Protein AF-A0A2W6A5W6-F1 (afdb_monomer)

Foldseek 3Di:
DPPPPPPVVVLQAQEEEEEAAQDPLCLLVLVLQVVQVVDPSHHYAYEHAQDDHDPNNVVCVVSNVPGPYHHDHDVRVLVVLLDHYAAYEYELVCLVVPVVVSVVSCQQYKYKHARPNDPAWQAEEEEAQAQVQLVQQVVVCVPPVRCPNHQYEYEHEAAADDPVVVVVCVVVVHDDDQDPGDDHDPPRHHYHYHHHDSLVRVQVCCVVRVGQEYEYEDENPPDPDPDPPPDPPLSVCCNPRNHMYMYHYPDD

Mean predicted aligned error: 8.14 Å

pLDDT: mean 83.15, std 14.89, range [32.34, 96.56]

Structure (mmCIF, N/CA/C/O backbone):
data_AF-A0A2W6A5W6-F1
#
_entry.id   AF-A0A2W6A5W6-F1
#
loop_
_atom_site.group_PDB
_atom_site.id
_atom_site.type_symbol
_atom_site.label_atom_id
_atom_site.label_alt_id
_atom_site.label_comp_id
_atom_site.label_asym_id
_atom_site.label_entity_id
_atom_site.label_seq_id
_atom_site.pdbx_PDB_ins_code
_atom_site.Cartn_x
_atom_site.Cartn_y
_atom_site.Cartn_z
_atom_site.occupancy
_atom_site.B_iso_or_equiv
_atom_site.auth_seq_id
_atom_site.auth_comp_id
_atom_site.auth_asym_id
_atom_site.auth_atom_id
_atom_site.pdbx_PDB_model_num
ATOM 1 N N . MET A 1 1 ? 28.664 -15.826 25.114 1.00 35.03 1 MET A N 1
ATOM 2 C CA . MET A 1 1 ? 27.222 -15.746 25.435 1.00 35.03 1 MET A CA 1
ATOM 3 C C . MET A 1 1 ? 26.683 -14.401 24.959 1.00 35.03 1 MET A C 1
ATOM 5 O O . MET A 1 1 ? 26.791 -13.437 25.695 1.00 35.03 1 MET A O 1
ATOM 9 N N . LEU A 1 2 ? 26.170 -14.310 23.728 1.00 36.84 2 LEU A N 1
ATOM 10 C CA . LEU A 1 2 ? 25.467 -13.125 23.200 1.00 36.84 2 LEU A CA 1
ATOM 11 C C . LEU A 1 2 ? 24.435 -13.593 22.153 1.00 36.84 2 LEU A C 1
ATOM 13 O O . LEU A 1 2 ? 24.570 -13.337 20.965 1.00 36.84 2 LEU A O 1
ATOM 17 N N . THR A 1 3 ? 23.430 -14.356 22.585 1.00 41.94 3 THR A N 1
ATOM 18 C CA . THR A 1 3 ? 22.342 -14.881 21.728 1.00 41.94 3 THR A CA 1
ATOM 19 C C . THR A 1 3 ? 20.955 -14.525 22.277 1.00 41.94 3 THR A C 1
ATOM 21 O O . THR A 1 3 ? 19.998 -15.262 22.077 1.00 41.94 3 THR A O 1
ATOM 24 N N . GLY A 1 4 ? 20.837 -13.397 22.991 1.00 34.22 4 GLY A N 1
ATOM 25 C CA . GLY A 1 4 ? 19.589 -12.995 23.660 1.00 34.22 4 GLY A CA 1
ATOM 26 C C . GLY A 1 4 ? 18.862 -11.779 23.075 1.00 34.22 4 GLY A C 1
ATOM 27 O O . GLY A 1 4 ? 17.674 -11.626 23.316 1.00 34.22 4 GLY A O 1
ATOM 28 N N . GLN A 1 5 ? 19.523 -10.912 22.298 1.00 32.34 5 GLN A N 1
ATOM 29 C CA . GLN A 1 5 ? 18.956 -9.597 21.941 1.00 32.34 5 GLN A CA 1
ATOM 30 C C . GLN A 1 5 ? 18.267 -9.513 20.567 1.00 32.34 5 GLN A C 1
ATOM 32 O O . GLN A 1 5 ? 17.705 -8.477 20.240 1.00 32.34 5 GLN A O 1
ATOM 37 N N . THR A 1 6 ? 18.245 -10.567 19.749 1.00 44.34 6 THR A N 1
ATOM 38 C CA . THR A 1 6 ? 17.648 -10.495 18.397 1.00 44.34 6 THR A CA 1
ATOM 39 C C . THR A 1 6 ? 16.169 -10.890 18.333 1.00 44.34 6 THR A C 1
ATOM 41 O O . THR A 1 6 ? 15.490 -10.516 17.377 1.00 44.34 6 THR A O 1
ATOM 44 N N . ALA A 1 7 ? 15.638 -11.594 19.339 1.00 38.12 7 ALA A N 1
ATOM 45 C CA . ALA A 1 7 ? 14.243 -12.048 19.352 1.00 38.12 7 ALA A CA 1
ATOM 46 C C . ALA A 1 7 ? 13.285 -11.045 20.029 1.00 38.12 7 ALA A C 1
ATOM 48 O O . ALA A 1 7 ? 12.233 -10.733 19.471 1.00 38.12 7 ALA A O 1
ATOM 49 N N . GLU A 1 8 ? 13.665 -10.464 21.174 1.00 33.91 8 GLU A N 1
ATOM 50 C CA . GLU A 1 8 ? 12.824 -9.500 21.911 1.00 33.91 8 GLU A CA 1
ATOM 51 C C . GLU A 1 8 ? 12.672 -8.152 21.194 1.00 33.91 8 GLU A C 1
ATOM 53 O O . GLU A 1 8 ? 11.616 -7.522 21.249 1.00 33.91 8 GLU A O 1
ATOM 58 N N . THR A 1 9 ? 13.687 -7.704 20.449 1.00 41.91 9 THR A N 1
ATOM 59 C CA . THR A 1 9 ? 13.578 -6.472 19.648 1.00 41.91 9 THR A CA 1
ATOM 60 C C . THR A 1 9 ? 12.738 -6.677 18.380 1.00 41.91 9 THR A C 1
ATOM 62 O O . THR A 1 9 ? 12.204 -5.711 17.834 1.00 41.91 9 THR A O 1
ATOM 65 N N . ARG A 1 10 ? 12.569 -7.930 17.925 1.00 42.56 10 ARG A N 1
ATOM 66 C C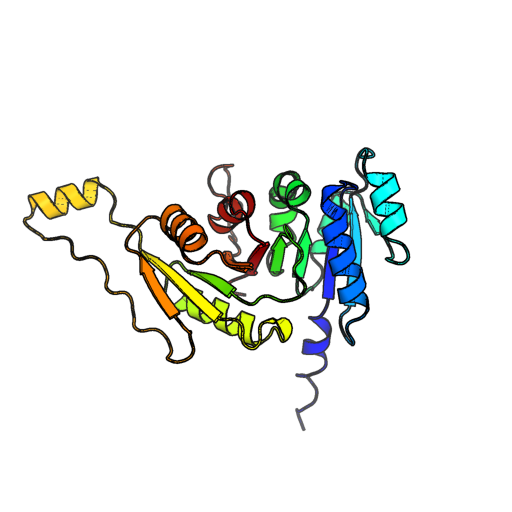A . ARG A 1 10 ? 11.730 -8.291 16.769 1.00 42.56 10 ARG A CA 1
ATOM 67 C C . ARG A 1 10 ? 10.259 -8.508 17.135 1.00 42.56 10 ARG A C 1
ATOM 69 O O . ARG A 1 10 ? 9.410 -8.206 16.299 1.00 42.56 10 ARG A O 1
ATOM 76 N N . SER A 1 11 ? 9.932 -8.945 18.357 1.00 44.19 11 SER A N 1
ATOM 77 C CA . SER A 1 11 ? 8.525 -9.100 18.774 1.00 44.19 11 SER A CA 1
ATOM 78 C C . SER A 1 11 ? 7.793 -7.756 18.898 1.00 44.19 11 SER A C 1
ATOM 80 O O . SER A 1 11 ? 6.614 -7.669 18.569 1.00 44.19 11 SER A O 1
ATOM 82 N N . ARG A 1 12 ? 8.513 -6.670 19.221 1.00 49.41 12 ARG A N 1
ATOM 83 C CA . ARG A 1 12 ? 7.972 -5.297 19.316 1.00 49.41 12 ARG A CA 1
ATOM 84 C C . ARG A 1 12 ? 7.502 -4.671 17.995 1.00 49.41 12 ARG A C 1
ATOM 86 O O . ARG A 1 12 ? 6.953 -3.573 18.014 1.00 49.41 12 ARG A O 1
ATOM 93 N N . ARG A 1 13 ? 7.735 -5.306 16.839 1.00 60.53 13 ARG A N 1
ATOM 94 C CA . ARG A 1 13 ? 7.397 -4.739 15.518 1.00 60.53 13 ARG A CA 1
ATOM 95 C C . ARG A 1 13 ? 6.128 -5.307 14.892 1.00 60.53 13 ARG A C 1
ATOM 97 O O . ARG A 1 13 ? 5.850 -4.956 13.758 1.00 60.53 13 ARG A O 1
ATOM 104 N N . ARG A 1 14 ? 5.344 -6.126 15.596 1.00 80.12 14 ARG A N 1
ATOM 105 C CA . ARG A 1 14 ? 4.093 -6.714 15.077 1.00 80.12 14 ARG A CA 1
ATOM 106 C C . ARG A 1 14 ? 2.846 -5.940 15.500 1.00 80.12 14 ARG A C 1
ATOM 108 O O . ARG A 1 14 ? 1.801 -6.528 15.746 1.00 80.12 14 ARG A O 1
ATOM 115 N N . ARG A 1 15 ? 2.961 -4.618 15.619 1.00 88.56 15 ARG A N 1
ATOM 116 C CA . ARG A 1 15 ? 1.824 -3.755 15.944 1.00 88.56 15 ARG A CA 1
ATOM 117 C C . ARG A 1 15 ? 1.170 -3.227 14.678 1.00 88.56 15 ARG A C 1
ATOM 119 O O . ARG A 1 15 ? 1.856 -2.703 13.801 1.00 88.56 15 ARG A O 1
ATOM 126 N N . VAL A 1 16 ? -0.147 -3.332 14.596 1.00 90.94 16 VAL A N 1
ATOM 127 C CA . VAL A 1 16 ? -0.968 -2.839 13.492 1.00 90.94 16 VAL A CA 1
ATOM 128 C C . VAL A 1 16 ? -2.038 -1.908 14.042 1.00 90.94 16 VAL A C 1
ATOM 130 O O . VAL A 1 16 ? -2.655 -2.191 15.066 1.00 90.94 16 VAL A O 1
ATOM 133 N N . THR A 1 17 ? -2.261 -0.783 13.365 1.00 93.88 17 THR A N 1
ATOM 134 C CA . THR A 1 17 ? -3.284 0.188 13.770 1.00 93.88 17 THR A CA 1
ATOM 135 C C . THR A 1 17 ? -4.322 0.381 12.673 1.00 93.88 17 THR A C 1
ATOM 137 O O . THR A 1 17 ? -3.975 0.694 11.537 1.00 93.88 17 THR A O 1
ATOM 140 N N . LEU A 1 18 ? -5.597 0.255 13.023 1.00 95.31 18 LEU A N 1
ATOM 141 C CA . LEU A 1 18 ? -6.725 0.661 12.193 1.00 95.31 18 LEU A CA 1
ATOM 142 C C . LEU A 1 18 ? -7.032 2.138 12.422 1.00 95.31 18 LEU A C 1
ATOM 144 O O . LEU A 1 18 ? -7.179 2.541 13.575 1.00 95.31 18 LEU A O 1
ATOM 148 N N . LEU A 1 19 ? -7.165 2.932 11.361 1.00 95.38 19 LEU A N 1
ATOM 149 C CA . LEU A 1 19 ? -7.668 4.302 11.472 1.00 95.38 19 LEU A CA 1
ATOM 150 C C . LEU A 1 19 ? -9.048 4.411 10.843 1.00 95.38 19 LEU A C 1
ATOM 152 O O . LEU A 1 19 ? -9.251 3.994 9.701 1.00 95.38 19 LEU A O 1
ATOM 156 N N . LEU A 1 20 ? -9.964 4.988 11.611 1.00 94.31 20 LEU A N 1
ATOM 157 C CA . LEU A 1 20 ? -11.371 5.141 11.277 1.00 94.31 20 LEU A CA 1
ATOM 158 C C . LEU A 1 20 ? -11.799 6.597 11.476 1.00 94.31 20 LEU A C 1
ATOM 160 O O . LEU A 1 20 ? -11.280 7.282 12.356 1.00 94.31 20 LEU A O 1
ATOM 164 N N . GLU A 1 21 ? -12.783 7.055 10.713 1.00 92.94 21 GLU A N 1
ATOM 165 C CA . GLU A 1 21 ? -13.508 8.318 10.926 1.00 92.94 21 GLU A CA 1
ATOM 166 C C . GLU A 1 21 ? -15.027 8.121 11.086 1.00 92.94 21 GLU A C 1
ATOM 168 O O . GLU A 1 21 ? -15.758 9.096 11.256 1.00 92.94 21 GLU A O 1
ATOM 173 N N . GLY A 1 22 ? -15.525 6.881 11.040 1.00 90.38 22 GLY A N 1
ATOM 174 C CA . GLY A 1 22 ? -16.954 6.576 11.131 1.00 90.38 22 GLY A CA 1
ATOM 175 C C . GLY A 1 22 ? -17.670 6.636 9.779 1.00 90.38 22 GLY A C 1
ATOM 176 O O . GLY A 1 22 ? -18.831 7.036 9.705 1.00 90.38 22 GLY A O 1
ATOM 177 N N . ASP A 1 23 ? -16.988 6.281 8.691 1.00 90.81 23 ASP A N 1
ATOM 178 C CA . ASP A 1 23 ? -17.559 6.231 7.339 1.00 90.81 23 ASP A CA 1
ATOM 179 C C . ASP A 1 23 ? -17.984 4.791 6.987 1.00 90.81 23 ASP A C 1
ATOM 181 O O . ASP A 1 23 ? -17.300 3.827 7.316 1.00 90.81 23 ASP A O 1
ATOM 185 N N . VAL A 1 24 ? -19.111 4.610 6.287 1.00 89.38 24 VAL A N 1
ATOM 186 C CA . VAL A 1 24 ? -19.633 3.271 5.921 1.00 89.38 24 VAL A CA 1
ATOM 187 C C . VAL A 1 24 ? -18.640 2.483 5.054 1.00 89.38 24 VAL A C 1
ATOM 189 O O . VAL A 1 24 ? -18.611 1.252 5.095 1.00 89.38 24 VAL A O 1
ATOM 192 N N . SER A 1 25 ? -17.778 3.169 4.299 1.00 88.12 25 SER A N 1
ATOM 193 C CA . SER A 1 25 ? -16.701 2.521 3.538 1.00 88.12 25 SER A CA 1
ATOM 194 C C . SER A 1 25 ? -15.679 1.777 4.414 1.00 88.12 25 SER A C 1
ATOM 196 O O . SER A 1 25 ? -14.942 0.930 3.908 1.00 88.12 25 SER A O 1
ATOM 198 N N . GLU A 1 26 ? -15.655 2.036 5.722 1.00 92.19 26 GLU A N 1
ATOM 199 C CA . GLU A 1 26 ? -14.733 1.430 6.686 1.00 92.19 26 GLU A CA 1
ATOM 200 C C . GLU A 1 26 ? -15.206 0.068 7.205 1.00 92.19 26 GLU A C 1
ATOM 202 O O . GLU A 1 26 ? -14.448 -0.639 7.864 1.00 92.19 26 GLU A O 1
ATOM 207 N N . LEU A 1 27 ? -16.419 -0.375 6.870 1.00 89.94 27 LEU A N 1
ATOM 208 C CA . LEU A 1 27 ? -16.907 -1.701 7.272 1.00 89.94 27 LEU A CA 1
ATOM 209 C C . LEU A 1 27 ? -16.006 -2.841 6.789 1.00 89.94 27 LEU A C 1
ATOM 211 O O . LEU A 1 27 ? -15.754 -3.803 7.513 1.00 89.94 27 LEU A O 1
ATOM 215 N N . MET A 1 28 ? -15.476 -2.723 5.571 1.00 87.12 28 MET A N 1
ATOM 216 C CA . MET A 1 28 ? -14.514 -3.694 5.047 1.00 87.12 28 MET A CA 1
ATOM 217 C C . MET A 1 28 ? -13.204 -3.678 5.831 1.00 87.12 28 MET A C 1
ATOM 219 O O . MET A 1 28 ? -12.582 -4.719 6.028 1.00 87.12 28 MET A O 1
ATOM 223 N N . LEU A 1 29 ? -12.811 -2.505 6.316 1.00 90.38 29 LEU A N 1
ATOM 224 C CA . LEU A 1 29 ? -11.622 -2.314 7.124 1.00 90.38 29 LEU A CA 1
ATOM 225 C C . LEU A 1 29 ? -11.778 -2.946 8.520 1.00 90.38 29 LEU A C 1
ATOM 227 O O . LEU A 1 29 ? -10.849 -3.598 8.994 1.00 90.38 29 LEU A O 1
ATOM 231 N N . LEU A 1 30 ? -12.963 -2.845 9.132 1.00 90.25 30 LEU A N 1
ATOM 232 C CA . LEU A 1 30 ? -13.284 -3.520 10.396 1.00 90.25 30 LEU A CA 1
ATOM 233 C C . LEU A 1 30 ? -13.169 -5.044 10.282 1.00 90.25 30 LEU A C 1
ATOM 235 O O . LEU A 1 30 ? -12.538 -5.666 11.131 1.00 90.25 30 LEU A O 1
ATOM 239 N N . ARG A 1 31 ? -13.676 -5.642 9.192 1.00 87.38 31 ARG A N 1
ATOM 240 C CA . ARG A 1 31 ? -13.540 -7.091 8.933 1.00 87.38 31 ARG A CA 1
ATOM 241 C C . ARG A 1 31 ? -12.077 -7.536 8.858 1.00 87.38 31 ARG A C 1
ATOM 243 O O . ARG A 1 31 ? -11.730 -8.621 9.322 1.00 87.38 31 ARG A O 1
ATOM 250 N N . VAL A 1 32 ? -11.210 -6.711 8.266 1.00 83.62 32 VAL A N 1
ATOM 251 C CA . VAL A 1 32 ? -9.758 -6.957 8.252 1.00 83.62 32 VAL A CA 1
ATOM 252 C C . VAL A 1 32 ? -9.189 -6.859 9.671 1.00 83.62 32 VAL A C 1
ATOM 254 O O . VAL A 1 32 ? -8.395 -7.712 10.065 1.00 83.62 32 VAL A O 1
ATOM 257 N N . GLY A 1 33 ? -9.634 -5.874 10.453 1.00 84.12 33 GLY A N 1
ATOM 258 C CA . GLY A 1 33 ? -9.222 -5.675 11.841 1.00 84.12 33 GLY A CA 1
ATOM 259 C C . GLY A 1 33 ? -9.596 -6.821 12.785 1.00 84.12 33 GLY A C 1
ATOM 260 O O . GLY A 1 33 ? -8.747 -7.298 13.533 1.00 84.12 33 GLY A O 1
ATOM 261 N N . GLU A 1 34 ? -10.825 -7.333 12.714 1.00 85.69 34 GLU A N 1
ATOM 262 C CA . GLU A 1 34 ? -11.266 -8.484 13.520 1.00 85.69 34 GLU A CA 1
ATOM 263 C C . GLU A 1 34 ? -10.406 -9.731 13.272 1.00 85.69 34 GLU A C 1
ATOM 265 O O . GLU A 1 34 ? -10.022 -10.451 14.201 1.00 85.69 34 GLU A O 1
ATOM 270 N N . ARG A 1 35 ? -10.041 -9.964 12.008 1.00 81.94 35 ARG A N 1
ATOM 271 C CA . ARG A 1 35 ? -9.149 -11.064 11.627 1.00 81.94 35 ARG A CA 1
ATOM 272 C C . ARG A 1 35 ? -7.728 -10.838 12.114 1.00 81.94 35 ARG A C 1
ATOM 274 O O . ARG A 1 35 ? -7.110 -11.780 12.596 1.00 81.94 35 ARG A O 1
ATOM 281 N N . ALA A 1 36 ? -7.218 -9.614 11.992 1.00 80.50 36 ALA A N 1
ATOM 282 C CA . ALA A 1 36 ? -5.893 -9.249 12.480 1.00 80.50 36 ALA A CA 1
ATOM 283 C C . ALA A 1 36 ? -5.785 -9.459 13.998 1.00 80.50 36 ALA A C 1
ATOM 285 O O . ALA A 1 36 ? -4.812 -10.034 14.467 1.00 80.50 36 ALA A O 1
ATOM 286 N N . ARG A 1 37 ? -6.825 -9.104 14.762 1.00 82.62 37 ARG A N 1
ATOM 287 C CA . ARG A 1 37 ? -6.890 -9.346 16.213 1.00 82.62 37 ARG A CA 1
ATOM 288 C C . ARG A 1 37 ? -6.818 -10.829 16.591 1.00 82.62 37 ARG A C 1
ATOM 290 O O . ARG A 1 37 ? -6.377 -11.168 17.683 1.00 82.62 37 ARG A O 1
ATOM 297 N N . SER A 1 38 ? -7.285 -11.704 15.707 1.00 83.19 38 SER A N 1
ATOM 298 C CA . SER A 1 38 ? -7.277 -13.153 15.925 1.00 83.19 38 SER A CA 1
ATOM 299 C C . SER A 1 38 ? -5.931 -13.802 15.569 1.00 83.19 38 SER A C 1
ATOM 301 O O . SER A 1 38 ? -5.758 -14.996 15.800 1.00 83.19 38 SER A O 1
ATOM 303 N N . GLU A 1 39 ? -4.981 -13.042 15.010 1.00 83.69 39 GLU A N 1
ATOM 304 C CA . GLU A 1 39 ? -3.659 -13.530 14.612 1.00 83.69 39 GLU A CA 1
ATOM 305 C C . GLU A 1 39 ? -2.706 -13.600 15.825 1.00 83.69 39 GLU A C 1
ATOM 307 O O . GLU A 1 39 ? -2.416 -12.570 16.446 1.00 83.69 39 GLU A O 1
ATOM 312 N N . PRO A 1 40 ? -2.169 -14.784 16.177 1.00 82.31 40 PRO A N 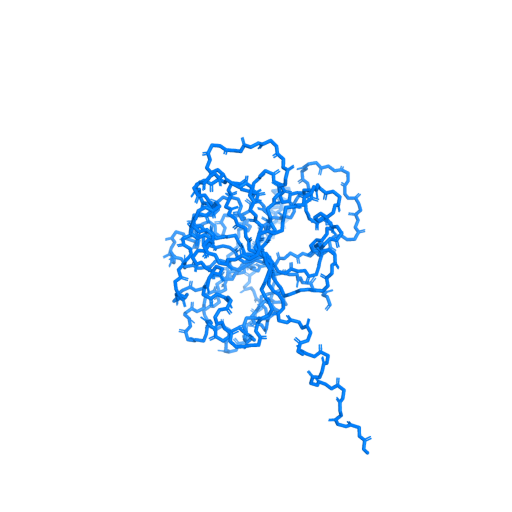1
ATOM 313 C CA . PRO A 1 40 ? -1.279 -14.924 17.325 1.00 82.31 40 PRO A CA 1
ATOM 314 C C . PRO A 1 40 ? -0.009 -14.067 17.213 1.00 82.31 40 PRO A C 1
ATOM 316 O O . PRO A 1 40 ? 0.750 -14.147 16.246 1.00 82.31 40 PRO A O 1
ATOM 319 N N . GLY A 1 41 ? 0.264 -13.276 18.254 1.00 82.00 41 GLY A N 1
ATOM 320 C CA . GLY A 1 41 ? 1.465 -12.440 18.336 1.00 82.00 41 GLY A CA 1
ATOM 321 C C . GLY A 1 41 ? 1.419 -11.161 17.492 1.00 82.00 41 GLY A C 1
ATOM 322 O O . GLY A 1 41 ? 2.469 -10.542 17.304 1.00 82.00 41 GLY A O 1
ATOM 323 N N . LEU A 1 42 ? 0.245 -10.776 16.980 1.00 85.38 42 LEU A N 1
ATOM 324 C CA . LEU A 1 42 ? -0.009 -9.454 16.413 1.00 85.38 42 LEU A CA 1
ATOM 325 C C . LEU A 1 42 ? -0.655 -8.556 17.477 1.00 85.38 42 LEU A C 1
ATOM 327 O O . LEU A 1 42 ? -1.704 -8.884 18.027 1.00 85.38 42 LEU A O 1
ATOM 331 N N . GLU A 1 43 ? -0.046 -7.406 17.754 1.00 88.62 43 GLU A N 1
ATOM 332 C CA . GLU A 1 43 ? -0.694 -6.353 18.536 1.00 88.62 43 GLU A CA 1
ATOM 333 C C . GLU A 1 43 ? -1.598 -5.547 17.603 1.00 88.62 43 GLU A C 1
ATOM 335 O O . GLU A 1 43 ? -1.151 -5.048 16.568 1.00 88.62 43 GLU A O 1
ATOM 340 N N . PHE A 1 44 ? -2.874 -5.416 17.951 1.00 88.81 44 PHE A N 1
ATOM 341 C CA . PHE A 1 44 ? -3.857 -4.740 17.115 1.00 88.81 44 PHE A CA 1
ATOM 342 C C . PHE A 1 44 ? -4.587 -3.661 17.907 1.00 88.81 44 PHE A C 1
ATOM 344 O O . PHE A 1 44 ? -5.176 -3.953 18.944 1.00 88.81 44 PHE A O 1
ATOM 351 N N . ASP A 1 45 ? -4.611 -2.443 17.367 1.00 91.38 45 ASP A N 1
ATOM 352 C CA . ASP A 1 45 ? -5.371 -1.324 17.924 1.00 91.38 45 ASP A CA 1
ATOM 353 C C . ASP A 1 45 ? -6.249 -0.671 16.861 1.00 91.38 45 ASP A C 1
ATOM 355 O O . ASP A 1 45 ? -5.876 -0.596 15.689 1.00 91.38 45 ASP A O 1
ATOM 359 N N . ALA A 1 46 ? -7.381 -0.108 17.279 1.00 93.38 46 ALA A N 1
ATOM 360 C CA . ALA A 1 46 ? -8.252 0.674 16.415 1.00 93.38 46 ALA A CA 1
ATOM 361 C C . ALA A 1 46 ? -8.437 2.086 16.980 1.00 93.38 46 ALA A C 1
ATOM 363 O O . ALA A 1 46 ? -8.838 2.274 18.127 1.00 93.38 46 ALA A O 1
ATOM 364 N N . CYS A 1 47 ? -8.127 3.091 16.165 1.00 94.06 47 CYS A N 1
ATOM 365 C CA . CYS A 1 47 ? -8.276 4.497 16.511 1.00 94.06 47 CYS A CA 1
ATOM 366 C C . CYS A 1 47 ? -9.396 5.107 15.675 1.00 94.06 47 CYS A C 1
ATOM 368 O O . CYS A 1 47 ? -9.339 5.104 14.444 1.00 94.06 47 CYS A O 1
ATOM 370 N N . LEU A 1 48 ? -10.390 5.664 16.356 1.00 93.50 48 LEU A N 1
ATOM 371 C CA . LEU A 1 48 ? -11.452 6.446 15.748 1.00 93.50 48 LEU A CA 1
ATOM 372 C C . LEU A 1 48 ? -11.110 7.927 15.910 1.00 93.50 48 LEU A C 1
ATOM 374 O O . LEU A 1 48 ? -10.984 8.422 17.033 1.00 93.50 48 LEU A O 1
ATOM 378 N N . LEU A 1 49 ? -10.956 8.629 14.793 1.00 92.31 49 LEU A N 1
ATOM 379 C CA . LEU A 1 49 ? -10.774 10.069 14.783 1.00 92.31 49 LEU A CA 1
ATOM 380 C C . LEU A 1 49 ? -12.032 10.740 15.340 1.00 92.31 49 LEU A C 1
ATOM 382 O O . LEU A 1 49 ? -13.112 10.633 14.763 1.00 92.31 49 LEU A O 1
ATOM 386 N N . ALA A 1 50 ? -11.884 11.408 16.481 1.00 79.25 50 ALA A N 1
ATOM 387 C CA . ALA A 1 50 ? -12.962 12.062 17.213 1.00 79.25 50 ALA A CA 1
ATOM 388 C C . ALA A 1 50 ? -13.265 13.468 16.660 1.00 79.25 50 ALA A C 1
ATOM 390 O O . ALA A 1 50 ? -13.255 14.442 17.411 1.00 79.25 50 ALA A O 1
ATOM 391 N N . ASP A 1 51 ? -13.501 13.556 15.352 1.00 76.25 51 ASP A N 1
ATOM 392 C CA . ASP A 1 51 ? -14.027 14.756 14.691 1.00 76.25 51 ASP A CA 1
ATOM 393 C C . ASP A 1 51 ? -15.570 14.736 14.692 1.00 76.25 51 ASP A C 1
ATOM 395 O O . ASP A 1 51 ? -16.195 13.848 15.284 1.00 76.25 51 ASP A O 1
ATOM 399 N N . ASP A 1 52 ? -16.193 15.720 14.032 1.00 71.75 52 ASP A N 1
ATOM 400 C CA . ASP A 1 52 ? -17.647 15.804 13.876 1.00 71.75 52 ASP A CA 1
ATOM 401 C C . ASP A 1 52 ? -18.264 14.453 13.456 1.00 71.75 52 ASP A C 1
ATOM 403 O O . ASP A 1 52 ? -17.765 13.800 12.527 1.00 71.75 52 ASP A O 1
ATOM 407 N N . PRO A 1 53 ? -19.365 14.026 14.104 1.00 69.88 53 PRO A N 1
ATOM 408 C CA . PRO A 1 53 ? -19.946 12.712 13.881 1.00 69.88 53 PRO A CA 1
ATOM 409 C C . PRO A 1 53 ? -20.369 12.530 12.421 1.00 69.88 53 PRO A C 1
ATOM 411 O O . PRO A 1 53 ? -21.149 13.301 11.859 1.00 69.88 53 PRO A O 1
ATOM 414 N N . ARG A 1 54 ? -19.846 11.470 11.798 1.00 81.94 54 ARG A N 1
ATOM 415 C CA . ARG A 1 54 ? -20.191 11.071 10.431 1.00 81.94 54 ARG A CA 1
ATOM 416 C C . ARG A 1 54 ? -21.475 10.234 10.420 1.00 81.94 54 ARG A C 1
ATOM 418 O O . ARG A 1 54 ? -21.698 9.469 11.356 1.00 81.94 54 ARG A O 1
ATOM 425 N N . PRO A 1 55 ? -22.279 10.276 9.339 1.00 81.69 55 PRO A N 1
ATOM 426 C CA . PRO A 1 55 ? -23.506 9.479 9.239 1.00 81.69 55 PRO A CA 1
ATOM 427 C C . PRO A 1 55 ? -23.304 7.966 9.425 1.00 81.69 55 PRO A C 1
ATOM 429 O O . PRO A 1 55 ? -24.219 7.272 9.848 1.00 81.69 55 PRO A O 1
ATOM 432 N N . GLY A 1 56 ? -22.114 7.442 9.111 1.00 86.81 56 GLY A N 1
ATOM 433 C CA . GLY A 1 56 ? -21.786 6.025 9.278 1.00 86.81 56 GLY A CA 1
ATOM 434 C C . GLY A 1 56 ? -21.312 5.639 10.681 1.00 86.81 56 GLY A C 1
ATOM 435 O O . GLY A 1 56 ? -21.078 4.458 10.919 1.00 86.81 56 GLY A O 1
ATOM 436 N N . LEU A 1 57 ? -21.157 6.592 11.607 1.00 88.94 57 LEU A N 1
ATOM 437 C CA . LEU A 1 57 ? -20.469 6.380 12.881 1.00 88.94 57 LEU A CA 1
ATOM 438 C C . LEU A 1 57 ? -21.160 5.338 13.763 1.00 88.94 57 LEU A C 1
ATOM 440 O O . LEU A 1 57 ? -20.486 4.478 14.332 1.00 88.94 57 LEU A O 1
ATOM 444 N N . GLU A 1 58 ? -22.486 5.401 13.881 1.00 88.38 58 GLU A N 1
ATOM 445 C CA . GLU A 1 58 ? -23.262 4.432 14.667 1.00 88.38 58 GLU A CA 1
ATOM 446 C C . GLU A 1 58 ? -23.071 3.018 14.125 1.00 88.38 58 GLU A C 1
ATOM 448 O O . GLU A 1 58 ? -22.819 2.080 14.877 1.00 88.38 58 GLU A O 1
ATOM 453 N N . LEU A 1 59 ? -23.103 2.890 12.800 1.00 90.19 59 LEU A N 1
ATOM 454 C CA . LEU A 1 59 ? -22.961 1.623 12.111 1.00 90.19 59 LEU A CA 1
ATOM 455 C C . LEU A 1 59 ? -21.530 1.073 12.251 1.00 90.19 59 LEU A C 1
ATOM 457 O O . LEU A 1 59 ? -21.358 -0.069 12.660 1.00 90.19 59 LEU A O 1
ATOM 461 N N . VAL A 1 60 ? -20.496 1.891 12.032 1.00 90.44 60 VAL A N 1
ATOM 462 C CA . VAL A 1 60 ? -19.087 1.518 12.275 1.00 90.44 60 VAL A CA 1
ATOM 463 C C . VAL A 1 60 ? -18.867 1.095 13.730 1.00 90.44 60 VAL A C 1
ATOM 465 O O . VAL A 1 60 ? -18.215 0.086 13.981 1.00 90.44 60 VAL A O 1
ATOM 468 N N . THR A 1 61 ? -19.441 1.818 14.693 1.00 89.12 61 THR A N 1
ATOM 469 C CA . THR A 1 61 ? -19.316 1.486 16.122 1.00 89.12 61 THR A CA 1
ATOM 470 C C . THR A 1 61 ? -20.014 0.163 16.450 1.00 89.12 61 THR A C 1
ATOM 472 O O . THR A 1 61 ? -19.452 -0.658 17.171 1.00 89.12 61 THR A O 1
ATOM 475 N N . ALA A 1 62 ? -21.203 -0.080 15.891 1.00 88.81 62 ALA A N 1
ATOM 476 C CA . ALA A 1 62 ? -21.939 -1.328 16.079 1.00 88.81 62 ALA A CA 1
ATOM 477 C C . ALA A 1 62 ? -21.188 -2.533 15.489 1.00 88.81 62 ALA A C 1
ATOM 479 O O . ALA A 1 62 ? -21.057 -3.560 16.151 1.00 88.81 62 ALA A O 1
ATOM 480 N N . PHE A 1 63 ? -20.644 -2.393 14.275 1.00 88.38 63 PHE A N 1
ATOM 481 C CA . PHE A 1 63 ? -19.868 -3.446 13.611 1.00 88.38 63 PHE A CA 1
ATOM 482 C C . PHE A 1 63 ? -18.459 -3.621 14.171 1.00 88.38 63 PHE A C 1
ATOM 484 O O . PHE A 1 63 ? -17.844 -4.651 13.926 1.00 88.38 63 PHE A O 1
ATOM 491 N N . ALA A 1 64 ? -17.935 -2.653 14.922 1.00 86.31 64 ALA A N 1
ATOM 492 C CA . ALA A 1 64 ? -16.661 -2.833 15.598 1.00 86.31 64 ALA A CA 1
ATOM 493 C C . ALA A 1 64 ? -16.751 -3.883 16.712 1.00 86.31 64 ALA A C 1
ATOM 495 O O . ALA A 1 64 ? -15.723 -4.484 17.004 1.00 86.31 64 ALA A O 1
ATOM 496 N N . GLY A 1 65 ? -17.944 -4.095 17.302 1.00 65.06 65 GLY A N 1
ATOM 497 C CA . GLY A 1 65 ? -18.444 -5.322 17.962 1.00 65.06 65 GLY A CA 1
ATOM 498 C C . GLY A 1 65 ? -17.617 -5.995 19.070 1.00 65.06 65 GLY A C 1
ATOM 499 O O . GLY A 1 65 ? -18.059 -6.973 19.668 1.00 65.06 65 GLY A O 1
ATOM 500 N N . GLY A 1 66 ? -16.423 -5.495 19.358 1.00 71.31 66 GLY A N 1
ATOM 501 C CA . GLY A 1 66 ? -15.408 -6.150 20.172 1.00 71.31 66 GLY A CA 1
ATOM 502 C C . GLY A 1 66 ? -14.019 -5.527 20.029 1.00 71.31 66 GLY A C 1
ATOM 503 O O . GLY A 1 66 ? -13.178 -5.755 20.894 1.00 71.31 66 GLY A O 1
ATOM 504 N N . LEU A 1 67 ? -13.747 -4.744 18.983 1.00 82.31 67 LEU A N 1
ATOM 505 C CA . LEU A 1 67 ? -12.551 -3.909 18.891 1.00 82.31 67 LEU A CA 1
ATOM 506 C C . LEU A 1 67 ? -12.608 -2.787 19.938 1.00 82.31 67 LEU A C 1
ATOM 508 O O . LEU A 1 67 ? -13.616 -2.090 20.049 1.00 82.31 67 LEU A O 1
ATOM 512 N N . ASP A 1 68 ? -11.513 -2.588 20.672 1.00 84.06 68 ASP A N 1
ATOM 513 C CA . ASP A 1 68 ? -11.355 -1.426 21.548 1.00 84.06 68 ASP A CA 1
ATOM 514 C C . ASP A 1 68 ? -11.106 -0.177 20.688 1.00 84.06 68 ASP A C 1
ATOM 516 O O . ASP A 1 68 ? -9.986 0.090 20.241 1.00 84.06 68 ASP A O 1
ATOM 520 N N . LEU A 1 69 ? -12.188 0.540 20.366 1.00 88.75 69 LEU A N 1
ATOM 521 C CA . LEU A 1 69 ? -12.142 1.756 19.559 1.00 88.75 69 LEU A CA 1
ATOM 522 C C . LEU A 1 69 ? -11.727 2.953 20.418 1.00 88.75 69 LEU A C 1
ATOM 524 O O . LEU A 1 69 ? -12.556 3.625 21.039 1.00 88.75 69 LEU A O 1
ATOM 528 N N . ARG A 1 70 ? -10.440 3.294 20.378 1.00 92.31 70 ARG A N 1
ATOM 529 C CA . ARG A 1 70 ? -9.925 4.489 21.050 1.00 92.31 70 ARG A CA 1
ATOM 530 C C . ARG A 1 70 ? -10.305 5.739 20.263 1.00 92.31 70 ARG A C 1
ATOM 532 O O . ARG A 1 70 ? -9.817 5.960 19.155 1.00 92.31 70 ARG A O 1
ATOM 539 N N . ARG A 1 71 ? -11.152 6.583 20.852 1.00 92.56 71 ARG A N 1
ATOM 540 C CA . ARG A 1 71 ? -11.499 7.899 20.298 1.00 92.56 71 ARG A CA 1
ATOM 541 C C . ARG A 1 71 ? -10.374 8.890 20.569 1.00 92.56 71 ARG A C 1
ATOM 543 O O . ARG A 1 71 ? -10.088 9.183 21.727 1.00 92.56 71 ARG A O 1
ATOM 550 N N . LEU A 1 72 ? -9.736 9.394 19.518 1.00 93.69 72 LEU A N 1
ATOM 551 C CA . LEU A 1 72 ? -8.596 10.305 19.620 1.00 93.69 72 LEU A CA 1
ATOM 552 C C . LEU A 1 72 ? -8.842 11.564 18.790 1.00 93.69 72 LEU A C 1
ATOM 554 O O . LEU A 1 72 ? -9.242 11.478 17.632 1.00 93.69 72 LEU A O 1
ATOM 558 N N . GLY A 1 73 ? -8.554 12.729 19.370 1.00 92.56 73 GLY A N 1
ATOM 559 C CA . GLY A 1 73 ? -8.417 13.968 18.604 1.00 92.56 73 GLY A CA 1
ATOM 560 C C . GLY A 1 73 ? -7.116 13.988 17.796 1.00 92.56 73 GLY A C 1
ATOM 561 O O . GLY A 1 73 ? -6.230 13.150 17.986 1.00 92.56 73 GLY A O 1
ATOM 562 N N . TRP A 1 74 ? -6.965 14.980 16.920 1.00 92.94 74 TRP A N 1
ATOM 563 C CA . TRP A 1 74 ? -5.855 15.026 15.962 1.00 92.94 74 TRP A CA 1
ATOM 564 C C . TRP A 1 74 ? -4.442 15.007 16.559 1.00 92.94 74 TRP A C 1
ATOM 566 O O . TRP A 1 74 ? -3.639 14.168 16.135 1.00 92.94 74 TRP A O 1
ATOM 576 N N . PRO A 1 75 ? -4.121 15.828 17.577 1.00 92.88 75 PRO A N 1
ATOM 577 C CA . PRO A 1 75 ? -2.799 15.794 18.202 1.00 92.88 75 PRO A CA 1
ATOM 578 C C . PRO A 1 75 ? -2.493 14.434 18.845 1.00 92.88 75 PRO A C 1
ATOM 580 O O . PRO A 1 75 ? -1.429 13.861 18.615 1.00 92.88 75 PRO A O 1
ATOM 583 N N . ALA A 1 76 ? -3.466 13.878 19.573 1.00 93.75 76 ALA A N 1
ATOM 584 C CA . ALA A 1 76 ? -3.332 12.588 20.243 1.00 93.75 76 ALA A CA 1
ATOM 585 C C . ALA A 1 76 ? -3.169 11.437 19.242 1.00 93.75 76 ALA A C 1
ATOM 587 O O . ALA A 1 76 ? -2.396 10.515 19.492 1.00 93.75 76 ALA A O 1
ATOM 588 N N . LEU A 1 77 ? -3.847 11.493 18.089 1.00 93.44 77 LEU A N 1
ATOM 589 C CA . LEU A 1 77 ? -3.653 10.499 17.040 1.00 93.44 77 LEU A CA 1
ATOM 590 C C . LEU A 1 77 ? -2.249 10.583 16.436 1.00 93.44 77 LEU A C 1
ATOM 592 O O . LEU A 1 77 ? -1.616 9.552 16.236 1.00 93.44 77 LEU A O 1
ATOM 596 N N . GLN A 1 78 ? -1.740 11.783 16.154 1.00 92.25 78 GLN A N 1
ATOM 597 C CA . GLN A 1 78 ? -0.383 11.936 15.622 1.00 92.25 78 GLN A CA 1
ATOM 598 C C . GLN A 1 78 ? 0.677 11.434 16.610 1.00 92.25 78 GLN A C 1
ATOM 600 O O . GLN A 1 78 ? 1.613 10.747 16.206 1.00 92.25 78 GLN A O 1
ATOM 605 N N . GLU A 1 79 ? 0.537 11.745 17.899 1.00 91.94 79 GLU A N 1
ATOM 606 C CA . GLU A 1 79 ? 1.400 11.196 18.951 1.00 91.94 79 GLU A CA 1
ATOM 607 C C . GLU A 1 79 ? 1.290 9.681 19.045 1.00 91.94 79 GLU A C 1
ATOM 609 O O . GLU A 1 79 ? 2.310 8.993 19.125 1.00 91.94 79 GLU A O 1
ATOM 614 N N . GLU A 1 80 ? 0.064 9.159 18.987 1.00 91.88 80 GLU A N 1
ATOM 615 C CA . GLU A 1 80 ? -0.160 7.728 18.966 1.00 91.88 80 GLU A CA 1
ATOM 616 C C . GLU A 1 80 ? 0.581 7.125 17.785 1.00 91.88 80 GLU A C 1
ATOM 618 O O . GLU A 1 80 ? 1.331 6.200 18.046 1.00 91.88 80 GLU A O 1
ATOM 623 N N . LEU A 1 81 ? 0.455 7.672 16.565 1.00 91.19 81 LEU A N 1
ATOM 624 C CA . LEU A 1 81 ? 1.061 7.207 15.306 1.00 91.19 81 LEU A CA 1
ATOM 625 C C . LEU A 1 81 ? 2.596 7.245 15.265 1.00 91.19 81 LEU A C 1
ATOM 627 O O . LEU A 1 81 ? 3.198 6.413 14.591 1.00 91.19 81 LEU A O 1
ATOM 631 N N . ARG A 1 82 ? 3.237 8.117 16.049 1.00 89.38 82 ARG A N 1
ATOM 632 C CA . ARG A 1 82 ? 4.707 8.166 16.168 1.00 89.38 82 ARG A CA 1
ATOM 633 C C . ARG A 1 82 ? 5.309 6.970 16.910 1.00 89.38 82 ARG A C 1
ATOM 635 O O . ARG A 1 82 ? 6.510 6.732 16.809 1.00 89.38 82 ARG A O 1
ATOM 642 N N . LYS A 1 83 ? 4.511 6.219 17.677 1.00 88.44 83 LYS A N 1
ATOM 643 C CA . LYS A 1 83 ? 4.999 5.009 18.363 1.00 88.44 83 LYS A CA 1
ATOM 644 C C . LYS A 1 83 ? 5.407 3.931 17.334 1.00 88.44 83 LYS A C 1
ATOM 646 O O . LYS A 1 83 ? 4.832 3.891 16.245 1.00 88.44 83 LYS A O 1
ATOM 651 N N . PRO A 1 84 ? 6.352 3.030 17.647 1.00 84.94 84 PRO A N 1
ATOM 652 C CA . PRO A 1 84 ? 6.735 1.961 16.724 1.00 84.94 84 PRO A CA 1
ATOM 653 C C . PRO A 1 84 ? 5.548 1.064 16.348 1.00 84.94 84 PRO A C 1
ATOM 655 O O . PRO A 1 84 ? 4.799 0.631 17.226 1.00 84.94 84 PRO A O 1
ATOM 658 N N . ARG A 1 85 ? 5.383 0.784 15.050 1.00 89.06 85 ARG A N 1
ATOM 659 C CA . ARG A 1 85 ? 4.404 -0.177 14.516 1.00 89.06 85 ARG A CA 1
ATOM 660 C C . ARG A 1 85 ? 4.837 -0.698 13.148 1.00 89.06 85 ARG A C 1
ATOM 662 O O . ARG A 1 85 ? 5.672 -0.084 12.491 1.00 89.06 85 ARG A O 1
ATOM 669 N N . GLN A 1 86 ? 4.249 -1.810 12.727 1.00 86.69 86 GLN A N 1
ATOM 670 C CA . GLN A 1 86 ? 4.472 -2.391 11.407 1.00 86.69 86 GLN A CA 1
ATOM 671 C C . GLN A 1 86 ? 3.728 -1.613 10.330 1.00 86.69 86 GLN A C 1
ATOM 673 O O . GLN A 1 86 ? 4.305 -1.226 9.315 1.00 86.69 86 GLN A O 1
ATOM 678 N N . ALA A 1 87 ? 2.426 -1.427 10.549 1.00 90.31 87 ALA A N 1
ATOM 679 C CA . ALA A 1 87 ? 1.533 -0.937 9.522 1.00 90.31 87 ALA A CA 1
ATOM 680 C C . ALA A 1 87 ? 0.317 -0.207 10.091 1.00 90.31 87 ALA A C 1
ATOM 682 O O . ALA A 1 87 ? -0.132 -0.451 11.215 1.00 90.31 87 ALA A O 1
ATOM 683 N N . VAL A 1 88 ? -0.234 0.669 9.263 1.00 94.12 88 VAL A N 1
ATOM 684 C CA . VAL A 1 88 ? -1.484 1.381 9.491 1.00 94.12 88 VAL A CA 1
ATOM 685 C C . VAL A 1 88 ? -2.450 1.050 8.368 1.00 94.12 88 VAL A C 1
ATOM 687 O O . VAL A 1 88 ? -2.094 1.114 7.196 1.00 94.12 88 VAL A O 1
ATOM 690 N N . PHE A 1 89 ? -3.675 0.706 8.731 1.00 95.19 89 PHE A N 1
ATOM 691 C CA . PHE A 1 89 ? -4.728 0.314 7.811 1.00 95.19 89 PHE A CA 1
ATOM 692 C C . PHE A 1 89 ? -5.766 1.429 7.743 1.00 95.19 89 PHE A C 1
ATOM 694 O O . PHE A 1 89 ? -6.260 1.890 8.772 1.00 95.19 89 PHE A O 1
ATOM 701 N N . VAL A 1 90 ? -6.085 1.863 6.527 1.00 95.38 90 VAL A N 1
ATOM 702 C CA . VAL A 1 90 ? -6.986 2.991 6.265 1.00 95.38 90 VAL A CA 1
ATOM 703 C C . VAL A 1 90 ? -7.960 2.668 5.145 1.00 95.38 90 VAL A C 1
ATOM 705 O O . VAL A 1 90 ? -7.627 1.951 4.197 1.00 95.38 90 VAL A O 1
ATOM 708 N N . ALA A 1 91 ? -9.156 3.248 5.215 1.00 94.44 91 ALA A N 1
ATOM 709 C CA . ALA A 1 91 ? -10.091 3.235 4.103 1.00 94.44 91 ALA A CA 1
ATOM 710 C C . ALA A 1 91 ? -9.726 4.339 3.091 1.00 94.44 91 ALA A C 1
ATOM 712 O O . ALA A 1 91 ? -9.092 5.338 3.451 1.00 94.44 91 ALA A O 1
ATOM 713 N N . PRO A 1 92 ? -10.130 4.226 1.815 1.00 93.44 92 PRO A N 1
ATOM 714 C CA . PRO A 1 92 ? -9.719 5.180 0.791 1.00 93.44 92 PRO A CA 1
ATOM 715 C C . PRO A 1 92 ? -10.256 6.601 1.015 1.00 93.44 92 PRO A C 1
ATOM 717 O O . PRO A 1 92 ? -9.499 7.543 0.762 1.00 93.44 92 PRO A O 1
ATOM 720 N N . PRO A 1 93 ? -11.509 6.812 1.478 1.00 92.38 93 PRO A N 1
ATOM 721 C CA . PRO A 1 93 ? -11.992 8.148 1.828 1.00 92.38 93 PRO A CA 1
ATOM 722 C C . PRO A 1 93 ? -11.186 8.790 2.957 1.00 92.38 93 PRO A C 1
ATOM 724 O O . PRO A 1 93 ? -10.724 9.919 2.777 1.00 92.38 93 PRO A O 1
ATOM 727 N N . PHE A 1 94 ? -10.932 8.043 4.037 1.00 93.56 94 PHE A N 1
ATOM 728 C CA . PHE A 1 94 ? -10.094 8.484 5.150 1.00 93.56 94 PHE A CA 1
ATOM 729 C C . PHE A 1 94 ? -8.710 8.900 4.650 1.00 93.56 94 PHE A C 1
ATOM 731 O O . PHE A 1 94 ? -8.255 10.020 4.889 1.00 93.56 94 PHE A O 1
ATOM 738 N N . TRP A 1 95 ? -8.060 8.022 3.877 1.00 93.62 95 TRP A N 1
ATOM 739 C CA . TRP A 1 95 ? -6.731 8.283 3.337 1.00 93.62 95 TRP A CA 1
ATOM 740 C C . TRP A 1 95 ? -6.720 9.546 2.486 1.00 93.62 95 TRP A C 1
ATOM 742 O O . TRP A 1 95 ? -5.912 10.432 2.725 1.00 93.62 95 TRP A O 1
ATOM 752 N N . ARG A 1 96 ? -7.675 9.705 1.565 1.00 91.75 96 ARG A N 1
ATOM 753 C CA . ARG A 1 96 ? -7.769 10.891 0.703 1.00 91.75 96 ARG A CA 1
ATOM 754 C C . ARG A 1 96 ? -7.884 12.200 1.482 1.00 91.75 96 ARG A C 1
ATOM 756 O O . ARG A 1 96 ? -7.283 13.186 1.061 1.00 91.75 96 ARG A O 1
ATOM 763 N N . ARG A 1 97 ? -8.666 12.224 2.564 1.00 90.75 97 ARG A N 1
ATOM 764 C CA . ARG A 1 97 ? -8.894 13.432 3.374 1.00 90.75 97 ARG A CA 1
ATOM 765 C C . ARG A 1 97 ? -7.696 13.743 4.266 1.00 90.75 97 ARG A C 1
ATOM 767 O O . ARG A 1 97 ? -7.258 14.887 4.331 1.00 90.75 97 ARG A O 1
ATOM 774 N N . HIS A 1 98 ? -7.149 12.717 4.910 1.00 91.25 98 HIS A N 1
ATOM 775 C CA . HIS A 1 98 ? -6.320 12.908 6.096 1.00 91.25 98 HIS A CA 1
ATOM 776 C C . HIS A 1 98 ? -4.872 12.489 5.944 1.00 91.25 98 HIS A C 1
ATOM 778 O O . HIS A 1 98 ? -4.006 12.988 6.660 1.00 91.25 98 HIS A O 1
ATOM 784 N N . GLY A 1 99 ? -4.566 11.578 5.027 1.00 89.12 99 GLY A N 1
ATOM 785 C CA . GLY A 1 99 ? -3.250 10.951 5.023 1.00 89.12 99 GLY A CA 1
ATOM 786 C C . GLY A 1 99 ? -2.098 11.927 4.744 1.00 89.12 99 GLY A C 1
ATOM 787 O O . GLY A 1 99 ? -0.995 11.692 5.223 1.00 89.12 99 GLY A O 1
ATOM 788 N N . ARG A 1 100 ? -2.352 13.085 4.106 1.00 85.56 100 ARG A N 1
ATOM 789 C CA . ARG A 1 100 ? -1.366 14.178 4.005 1.00 85.56 100 ARG A CA 1
ATOM 790 C C . ARG A 1 100 ? -0.963 14.714 5.382 1.00 85.56 100 ARG A C 1
ATOM 792 O O . ARG A 1 100 ? 0.213 14.978 5.604 1.00 85.56 100 ARG A O 1
ATOM 799 N N . ALA A 1 101 ? -1.924 14.899 6.284 1.00 86.31 101 ALA A N 1
ATOM 800 C CA . ALA A 1 101 ? -1.681 15.394 7.638 1.00 86.31 101 ALA A CA 1
ATOM 801 C C . ALA A 1 101 ? -1.082 14.314 8.553 1.00 86.31 101 ALA A C 1
ATOM 803 O O . ALA A 1 101 ? -0.349 14.633 9.488 1.00 86.31 101 ALA A O 1
ATOM 804 N N . LEU A 1 102 ? -1.367 13.041 8.270 1.00 87.25 102 LEU A N 1
ATOM 805 C CA . LEU A 1 102 ? -0.783 11.902 8.982 1.00 87.25 102 LEU A CA 1
ATOM 806 C C . LEU A 1 102 ? 0.643 11.589 8.535 1.00 87.25 102 LEU A C 1
ATOM 808 O O . LEU A 1 102 ? 1.413 11.022 9.304 1.00 87.25 102 LEU A O 1
ATOM 812 N N . TRP A 1 103 ? 0.999 11.979 7.311 1.00 82.31 103 TRP A N 1
ATOM 813 C CA . TRP A 1 103 ? 2.267 11.651 6.669 1.00 82.31 103 TRP A CA 1
ATOM 814 C C . TRP A 1 103 ? 3.502 11.854 7.563 1.00 82.31 103 TRP A C 1
ATOM 816 O O . TRP A 1 103 ? 4.293 10.919 7.678 1.00 82.31 103 TRP A O 1
ATOM 826 N N . PRO A 1 104 ? 3.673 12.989 8.277 1.00 81.31 104 PRO A N 1
ATOM 827 C CA . PRO A 1 104 ? 4.846 13.190 9.130 1.00 81.31 104 PRO A CA 1
ATOM 828 C C . PRO A 1 104 ? 4.917 12.225 10.322 1.00 81.31 104 PRO A C 1
ATOM 830 O O . PRO A 1 104 ? 6.001 11.945 10.822 1.00 81.31 104 PRO A O 1
ATOM 833 N N . ALA A 1 105 ? 3.773 11.724 10.797 1.00 86.00 105 ALA A N 1
ATOM 834 C CA . ALA A 1 105 ? 3.708 10.779 11.910 1.00 86.00 105 ALA A CA 1
ATOM 835 C C . ALA A 1 105 ? 3.946 9.323 11.469 1.00 86.00 105 ALA A C 1
ATOM 837 O O . ALA A 1 105 ? 4.241 8.482 12.310 1.00 86.00 105 ALA A O 1
ATOM 838 N N . LEU A 1 106 ? 3.849 9.031 10.167 1.00 85.75 106 LEU A N 1
ATOM 839 C CA . LEU A 1 106 ? 3.940 7.683 9.595 1.00 85.75 106 LEU A CA 1
ATOM 840 C C . LEU A 1 106 ? 5.331 7.344 9.039 1.00 85.75 106 LEU A C 1
ATOM 842 O O . LEU A 1 106 ? 5.473 6.313 8.395 1.00 85.75 106 LEU A O 1
ATOM 846 N N . GLY A 1 107 ? 6.351 8.179 9.265 1.00 76.56 107 GLY A N 1
ATOM 847 C CA . GLY A 1 107 ? 7.625 8.156 8.526 1.00 76.56 107 GLY A CA 1
ATOM 848 C C . GLY A 1 107 ? 8.307 6.788 8.347 1.00 76.56 107 GLY A C 1
ATOM 849 O O . GLY A 1 107 ? 8.936 6.564 7.319 1.00 76.56 107 GLY A O 1
ATOM 850 N N . THR A 1 108 ? 8.147 5.861 9.295 1.00 82.12 108 THR A N 1
ATOM 851 C CA . THR A 1 108 ? 8.721 4.498 9.264 1.00 82.12 108 THR A CA 1
ATOM 852 C C . THR A 1 108 ? 7.673 3.383 9.249 1.00 82.12 108 THR A C 1
ATOM 854 O O . THR A 1 108 ? 7.991 2.213 9.438 1.00 82.12 108 THR A O 1
ATOM 857 N N . THR A 1 109 ? 6.406 3.733 9.054 1.00 88.56 109 THR A N 1
ATOM 858 C CA . THR A 1 109 ? 5.261 2.827 9.144 1.00 88.56 109 THR A CA 1
ATOM 859 C C . THR A 1 109 ? 4.707 2.539 7.758 1.00 88.56 109 THR A C 1
ATOM 861 O O . THR A 1 109 ? 4.438 3.469 7.003 1.00 88.56 109 THR A O 1
ATOM 864 N N . ALA A 1 110 ? 4.468 1.268 7.433 1.00 91.50 110 ALA A N 1
ATOM 865 C CA . ALA A 1 110 ? 3.786 0.933 6.189 1.00 91.50 110 ALA A CA 1
ATOM 866 C C . ALA A 1 110 ? 2.308 1.360 6.234 1.00 91.50 110 ALA A C 1
ATOM 868 O O . ALA A 1 110 ? 1.664 1.287 7.279 1.00 91.50 110 ALA A O 1
ATOM 869 N N . VAL A 1 111 ? 1.732 1.776 5.109 1.00 93.62 111 VAL A N 1
ATOM 870 C CA . VAL A 1 111 ? 0.306 2.131 5.034 1.00 93.62 111 VAL A CA 1
ATOM 871 C C . VAL A 1 111 ? -0.413 1.226 4.060 1.00 93.62 111 VAL A C 1
ATOM 873 O O . VAL A 1 111 ? -0.101 1.205 2.875 1.00 93.62 111 VAL A O 1
ATOM 876 N N . TYR A 1 112 ? -1.421 0.524 4.557 1.00 94.31 112 TYR A N 1
ATOM 877 C CA . TYR A 1 112 ? -2.324 -0.289 3.767 1.00 94.31 112 TYR A CA 1
ATOM 878 C C . TYR A 1 112 ? -3.632 0.466 3.512 1.00 94.31 112 TYR A C 1
ATOM 880 O O . TYR A 1 112 ? -4.436 0.687 4.421 1.00 94.31 112 TYR A O 1
ATOM 888 N N . VAL A 1 113 ? -3.861 0.851 2.260 1.00 95.00 113 VAL A N 1
ATOM 889 C CA . VAL A 1 113 ? -5.105 1.465 1.791 1.00 95.00 113 VAL A CA 1
ATOM 890 C C . VAL A 1 113 ? -6.043 0.356 1.317 1.00 95.00 113 VAL A C 1
ATOM 892 O O . VAL A 1 113 ? -5.903 -0.173 0.213 1.00 95.00 113 VAL A O 1
ATOM 895 N N . CYS A 1 114 ? -7.006 0.007 2.167 1.00 94.00 114 CYS A N 1
ATOM 896 C CA . CYS A 1 114 ? -7.920 -1.116 1.981 1.00 94.00 114 CYS A CA 1
ATOM 897 C C . CYS A 1 114 ? -9.138 -0.709 1.146 1.00 94.00 114 CYS A C 1
ATOM 899 O O . CYS A 1 114 ? -10.019 -0.014 1.643 1.00 94.00 114 CYS A O 1
ATOM 901 N N . ARG A 1 115 ? -9.227 -1.137 -0.116 1.00 91.50 115 ARG A N 1
ATOM 902 C CA . ARG A 1 115 ? -10.393 -0.884 -0.983 1.00 91.50 115 ARG A CA 1
ATOM 903 C C . ARG A 1 115 ? -11.349 -2.061 -1.017 1.00 91.50 115 ARG A C 1
ATOM 905 O O . ARG A 1 115 ? -12.561 -1.872 -1.039 1.00 91.50 115 ARG A O 1
ATOM 912 N N . ARG A 1 116 ? -10.790 -3.264 -1.099 1.00 84.38 116 ARG A N 1
ATOM 913 C CA . ARG A 1 116 ? -11.511 -4.523 -1.279 1.00 84.38 116 ARG A CA 1
ATOM 914 C C . ARG A 1 116 ? -11.372 -5.429 -0.067 1.00 84.38 116 ARG A C 1
ATOM 916 O O . ARG A 1 116 ? -12.281 -6.215 0.162 1.00 84.38 116 ARG A O 1
ATOM 923 N N . GLY A 1 117 ? -10.275 -5.326 0.691 1.00 74.56 117 GLY A N 1
ATOM 924 C CA . GLY A 1 117 ? -10.081 -6.091 1.926 1.00 74.56 117 GLY A CA 1
ATOM 925 C C . GLY A 1 117 ? -10.086 -7.595 1.683 1.00 74.56 117 GLY A C 1
ATOM 926 O O . GLY A 1 117 ? -10.780 -8.331 2.382 1.00 74.56 117 GLY A O 1
ATOM 927 N N . ARG A 1 118 ? -9.373 -8.038 0.639 1.00 78.44 118 ARG A N 1
ATOM 928 C CA . ARG A 1 118 ? -9.344 -9.449 0.244 1.00 78.44 118 ARG A CA 1
ATOM 929 C C . ARG A 1 118 ? -8.666 -10.316 1.302 1.00 78.44 118 ARG A C 1
ATOM 931 O O . ARG A 1 118 ? -7.687 -9.916 1.922 1.00 78.44 118 ARG A O 1
ATOM 938 N N . ASP A 1 119 ? -9.180 -11.533 1.448 1.00 76.69 119 ASP A N 1
ATOM 939 C CA . ASP A 1 119 ? -8.688 -12.530 2.406 1.00 76.69 119 ASP A CA 1
ATOM 940 C C . ASP A 1 119 ? -7.296 -13.046 2.025 1.00 76.69 119 ASP A C 1
ATOM 942 O O . ASP A 1 119 ? -6.482 -13.355 2.895 1.00 76.69 119 ASP A O 1
ATOM 946 N N . ARG A 1 120 ? -7.029 -13.110 0.717 1.00 84.25 120 ARG A N 1
ATOM 947 C CA . ARG A 1 120 ? -5.775 -13.563 0.123 1.00 84.25 120 ARG A CA 1
ATOM 948 C C . ARG A 1 120 ? -5.382 -12.645 -1.030 1.00 84.25 120 ARG A C 1
ATOM 950 O O . ARG A 1 120 ? -6.239 -12.202 -1.797 1.00 84.25 120 ARG A O 1
ATOM 957 N N . VAL A 1 121 ? -4.083 -12.388 -1.143 1.00 90.31 121 VAL A N 1
ATOM 958 C CA . VAL A 1 121 ? -3.470 -11.724 -2.296 1.00 90.31 121 VAL A CA 1
ATOM 959 C C . VAL A 1 121 ? -2.927 -12.816 -3.209 1.00 90.31 121 VAL A C 1
ATOM 961 O O . VAL A 1 121 ? -2.062 -13.582 -2.795 1.00 90.31 121 VAL A O 1
ATOM 964 N N . GLU A 1 122 ? -3.451 -12.916 -4.428 1.00 93.06 122 GLU A N 1
ATOM 965 C CA . GLU A 1 122 ? -2.987 -13.898 -5.416 1.00 93.06 122 GLU A CA 1
ATOM 966 C C . GLU A 1 122 ? -2.070 -13.249 -6.444 1.00 93.06 122 GLU A C 1
ATOM 968 O O . GLU A 1 122 ? -1.138 -13.886 -6.918 1.00 93.06 122 GLU A O 1
ATOM 973 N N . ARG A 1 123 ? -2.316 -11.977 -6.773 1.00 94.88 123 ARG A N 1
ATOM 974 C CA . ARG A 1 123 ? -1.525 -11.210 -7.740 1.00 94.88 123 ARG A CA 1
ATOM 975 C C . ARG A 1 123 ? -1.004 -9.928 -7.117 1.00 94.88 123 ARG A C 1
ATOM 977 O O . ARG A 1 123 ? -1.786 -9.055 -6.725 1.00 94.88 123 ARG A O 1
ATOM 984 N N . LEU A 1 124 ? 0.315 -9.810 -7.078 1.00 95.44 124 LEU A N 1
ATOM 985 C CA . LEU A 1 124 ? 1.042 -8.683 -6.522 1.00 95.44 124 LEU A CA 1
ATOM 986 C C . LEU A 1 124 ? 1.701 -7.881 -7.642 1.00 95.44 124 LEU A C 1
ATOM 988 O O . LEU A 1 124 ? 2.445 -8.429 -8.456 1.00 95.44 124 LEU A O 1
ATOM 992 N N . LEU A 1 125 ? 1.472 -6.570 -7.648 1.00 96.56 125 LEU A N 1
ATOM 993 C CA . LEU A 1 125 ? 2.190 -5.650 -8.522 1.00 96.56 125 LEU A CA 1
ATOM 994 C C . LEU A 1 125 ? 3.083 -4.737 -7.685 1.00 96.56 125 LEU A C 1
ATOM 996 O O . LEU A 1 125 ? 2.584 -3.976 -6.862 1.00 96.56 125 LEU A O 1
ATOM 1000 N N . VAL A 1 126 ? 4.390 -4.773 -7.907 1.00 95.69 126 VAL A N 1
ATOM 1001 C CA . VAL A 1 126 ? 5.356 -3.903 -7.229 1.00 95.69 126 VAL A CA 1
ATOM 1002 C C . VAL A 1 126 ? 5.772 -2.790 -8.182 1.00 95.69 126 VAL A C 1
ATOM 1004 O O . VAL A 1 126 ? 6.217 -3.055 -9.295 1.00 95.69 126 VAL A O 1
ATOM 1007 N N . GLY A 1 127 ? 5.613 -1.537 -7.765 1.00 94.38 127 GLY A N 1
ATOM 1008 C CA . GLY A 1 127 ? 6.075 -0.380 -8.523 1.00 94.38 127 GLY A CA 1
ATOM 1009 C C . GLY A 1 127 ? 7.432 0.102 -8.039 1.00 94.38 127 GLY A C 1
ATOM 1010 O O . GLY A 1 127 ? 7.559 0.505 -6.884 1.00 94.38 127 GLY A O 1
ATOM 1011 N N . ALA A 1 128 ? 8.410 0.111 -8.941 1.00 91.12 128 ALA A N 1
ATOM 1012 C CA . ALA A 1 128 ? 9.765 0.566 -8.669 1.00 91.12 128 ALA A CA 1
ATOM 1013 C C . ALA A 1 128 ? 10.215 1.611 -9.699 1.00 91.12 128 ALA A C 1
ATOM 1015 O O . ALA A 1 128 ? 9.831 1.578 -10.870 1.00 91.12 128 ALA A O 1
ATOM 1016 N N . ASP A 1 129 ? 11.032 2.560 -9.260 1.00 86.69 129 ASP A N 1
ATOM 1017 C CA . ASP A 1 129 ? 11.697 3.538 -10.123 1.00 86.69 129 ASP A CA 1
ATOM 1018 C C . ASP A 1 129 ? 13.076 3.044 -10.594 1.00 86.69 129 ASP A C 1
ATOM 1020 O O . ASP A 1 129 ? 13.505 3.339 -11.709 1.00 86.69 129 ASP A O 1
ATOM 1024 N N . CYS A 1 130 ? 13.740 2.220 -9.785 1.00 85.94 130 CYS A N 1
ATOM 1025 C CA . CYS A 1 130 ? 15.011 1.575 -10.096 1.00 85.94 130 CYS A CA 1
ATOM 1026 C C . CYS A 1 130 ? 15.081 0.139 -9.546 1.00 85.94 130 CYS A C 1
ATOM 1028 O O . CYS A 1 130 ? 14.220 -0.285 -8.770 1.00 85.94 130 CYS A O 1
ATOM 1030 N N . LEU A 1 131 ? 16.111 -0.612 -9.956 1.00 88.12 131 LEU A N 1
ATOM 1031 C CA . LEU A 1 131 ? 16.339 -1.983 -9.491 1.00 88.12 131 LEU A CA 1
ATOM 1032 C C . LEU A 1 131 ? 16.479 -2.067 -7.955 1.00 88.12 131 LEU A C 1
ATOM 1034 O O . LEU A 1 131 ? 15.727 -2.844 -7.364 1.00 88.12 131 LEU A O 1
ATOM 1038 N N . PRO A 1 132 ? 17.324 -1.250 -7.285 1.00 88.38 132 PRO A N 1
ATOM 1039 C CA . PRO A 1 132 ? 17.444 -1.268 -5.824 1.00 88.38 132 PRO A CA 1
ATOM 1040 C C . PRO A 1 132 ? 16.109 -1.111 -5.090 1.00 88.38 132 PRO A C 1
ATOM 1042 O O . PRO A 1 132 ? 15.810 -1.90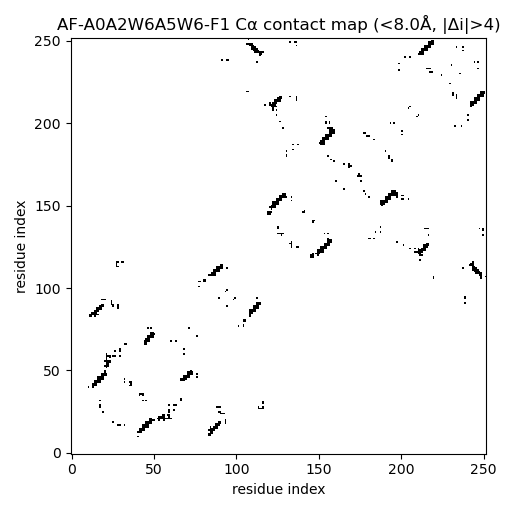5 -4.204 1.00 88.38 132 PRO A O 1
ATOM 1045 N N . THR A 1 133 ? 15.270 -0.159 -5.512 1.00 88.88 133 THR A N 1
ATOM 1046 C CA . THR A 1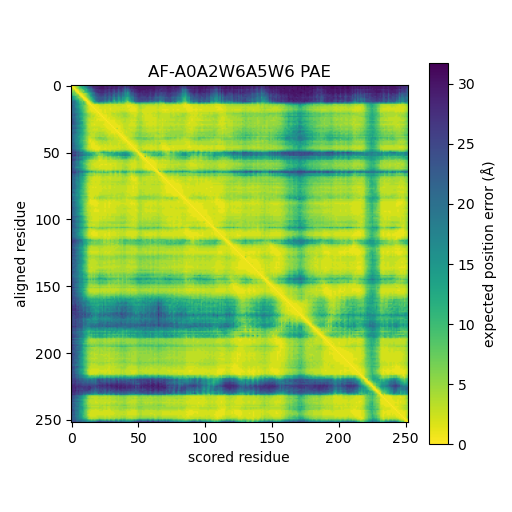 133 ? 13.932 0.046 -4.937 1.00 88.88 133 THR A CA 1
ATOM 1047 C C . THR A 1 133 ? 13.067 -1.207 -5.050 1.00 88.88 133 THR A C 1
ATOM 1049 O O . THR A 1 133 ? 12.411 -1.601 -4.088 1.00 88.88 133 THR A O 1
ATOM 1052 N N . GLY A 1 134 ? 13.043 -1.848 -6.222 1.00 90.44 134 GLY A N 1
ATOM 1053 C CA . GLY A 1 134 ? 12.243 -3.056 -6.416 1.00 90.44 134 GLY A CA 1
ATOM 1054 C C . GLY A 1 134 ? 12.740 -4.226 -5.567 1.00 90.44 134 GLY A C 1
ATOM 1055 O O . GLY A 1 134 ? 11.924 -4.920 -4.967 1.00 90.44 134 GLY A O 1
ATOM 1056 N N . VAL A 1 135 ? 14.059 -4.403 -5.452 1.00 91.25 135 VAL A N 1
ATOM 1057 C CA . VAL A 1 135 ? 14.666 -5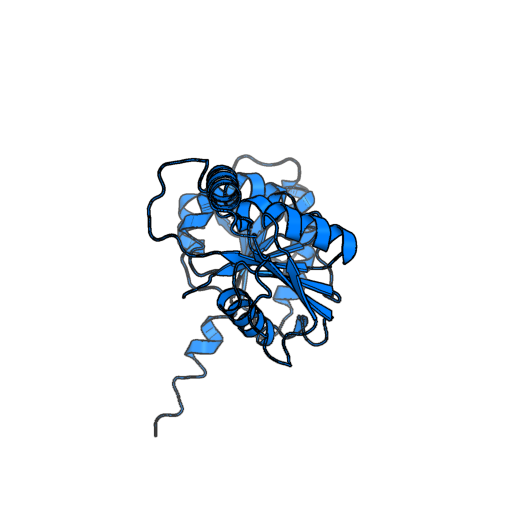.436 -4.597 1.00 91.25 135 VAL A CA 1
ATOM 1058 C C . VAL A 1 135 ? 14.368 -5.184 -3.118 1.00 91.25 135 VAL A C 1
ATOM 1060 O O . VAL A 1 135 ? 13.976 -6.110 -2.412 1.00 91.25 135 VAL A O 1
ATOM 1063 N N . GLU A 1 136 ? 14.486 -3.941 -2.646 1.00 89.50 136 GLU A N 1
ATOM 1064 C CA . GLU A 1 136 ? 14.168 -3.573 -1.260 1.00 89.50 136 GLU A CA 1
ATOM 1065 C C . GLU A 1 136 ? 12.694 -3.849 -0.928 1.00 89.50 136 GLU A C 1
ATOM 1067 O O . GLU A 1 136 ? 12.385 -4.440 0.110 1.00 89.50 136 GLU A O 1
ATOM 1072 N N . LEU A 1 137 ? 11.779 -3.495 -1.837 1.00 91.62 137 LEU A N 1
ATOM 1073 C CA . LEU A 1 137 ? 10.356 -3.791 -1.681 1.00 91.62 137 LEU A CA 1
ATOM 1074 C C . LEU A 1 137 ? 10.086 -5.294 -1.627 1.00 91.62 137 LEU A C 1
ATOM 1076 O O . LEU A 1 137 ? 9.329 -5.734 -0.767 1.00 91.62 137 LEU A O 1
ATOM 1080 N N . LEU A 1 138 ? 10.699 -6.085 -2.510 1.00 91.56 138 LEU A N 1
ATOM 1081 C CA . LEU A 1 138 ? 10.560 -7.543 -2.492 1.00 91.56 138 LEU A CA 1
ATOM 1082 C C . LEU A 1 138 ? 11.081 -8.148 -1.185 1.00 91.56 138 LEU A C 1
ATOM 1084 O O . LEU A 1 138 ? 10.362 -8.925 -0.561 1.00 91.56 138 LEU A O 1
ATOM 1088 N N . GLY A 1 139 ? 12.250 -7.710 -0.710 1.00 89.50 139 GLY A N 1
ATOM 1089 C CA . GLY A 1 139 ? 12.798 -8.160 0.571 1.00 89.50 139 GLY A CA 1
ATOM 1090 C C . GLY A 1 139 ? 11.888 -7.831 1.759 1.00 89.50 139 GLY A C 1
ATOM 1091 O O . GLY A 1 139 ? 11.758 -8.628 2.686 1.00 89.50 139 GLY A O 1
ATOM 1092 N N . TRP A 1 140 ? 11.182 -6.695 1.724 1.00 87.62 140 TRP A N 1
ATOM 1093 C CA . TRP A 1 140 ? 10.161 -6.384 2.730 1.00 87.62 140 TRP A CA 1
ATOM 1094 C C . TRP A 1 140 ? 8.985 -7.372 2.681 1.00 87.62 140 TRP A C 1
ATOM 1096 O O . TRP A 1 140 ? 8.471 -7.792 3.721 1.00 87.62 140 TRP A O 1
ATOM 1106 N N . LEU A 1 141 ? 8.561 -7.756 1.475 1.00 88.19 141 LEU A N 1
ATOM 1107 C CA . LEU A 1 141 ? 7.414 -8.635 1.237 1.00 88.19 141 LEU A CA 1
ATOM 1108 C C . LEU A 1 141 ? 7.695 -10.099 1.592 1.00 88.19 141 LEU A C 1
ATOM 1110 O O . LEU A 1 141 ? 6.776 -10.786 2.032 1.00 88.19 141 LEU A O 1
ATOM 1114 N N . ASP A 1 142 ? 8.943 -10.559 1.485 1.00 85.00 142 ASP A N 1
ATOM 1115 C CA . ASP A 1 142 ? 9.360 -11.912 1.895 1.00 85.00 142 ASP A CA 1
ATOM 1116 C C . ASP A 1 142 ? 9.197 -12.171 3.399 1.00 85.00 142 ASP A C 1
ATOM 1118 O O . ASP A 1 142 ? 9.249 -13.306 3.871 1.00 85.00 142 ASP A O 1
ATOM 1122 N N . HIS A 1 143 ? 8.967 -11.116 4.177 1.00 78.88 143 HIS A N 1
ATOM 1123 C CA . HIS A 1 143 ? 8.677 -11.202 5.602 1.00 78.88 143 HIS A CA 1
ATOM 1124 C C . HIS A 1 143 ? 7.179 -11.130 5.926 1.00 78.88 143 HIS A C 1
ATOM 1126 O O . HIS A 1 143 ? 6.815 -11.020 7.101 1.00 78.88 143 HIS A O 1
ATOM 1132 N N . VAL A 1 144 ? 6.302 -11.195 4.917 1.00 78.88 144 VAL A N 1
ATOM 1133 C CA . VAL A 1 144 ? 4.843 -11.139 5.070 1.00 78.88 144 VAL A CA 1
ATOM 1134 C C . VAL A 1 144 ? 4.230 -12.506 4.728 1.00 78.88 144 VAL A C 1
ATOM 1136 O O . VAL A 1 144 ? 3.925 -12.757 3.564 1.00 78.88 144 VAL A O 1
ATOM 1139 N N . PRO A 1 145 ? 3.937 -13.368 5.726 1.00 69.00 145 PRO A N 1
ATOM 1140 C CA . PRO A 1 145 ? 3.510 -14.757 5.490 1.00 69.00 145 PRO A CA 1
ATOM 1141 C C . PRO A 1 145 ? 2.257 -14.904 4.615 1.00 69.00 145 PRO A C 1
ATOM 1143 O O . PRO A 1 145 ? 2.058 -15.901 3.932 1.00 69.00 145 PRO A O 1
ATOM 1146 N N . ARG A 1 146 ? 1.372 -13.899 4.616 1.00 71.25 146 ARG A N 1
ATOM 1147 C CA . ARG A 1 146 ? 0.131 -13.924 3.821 1.00 71.25 146 ARG A CA 1
ATOM 1148 C C . ARG A 1 146 ? 0.331 -13.614 2.333 1.00 71.25 146 ARG A C 1
ATOM 1150 O O . ARG A 1 146 ? -0.649 -13.627 1.590 1.00 71.25 146 ARG A O 1
ATOM 1157 N N . LEU A 1 147 ? 1.561 -13.326 1.908 1.00 81.50 147 LEU A N 1
ATOM 1158 C CA . LEU A 1 147 ? 1.933 -13.110 0.507 1.00 81.50 147 LEU A CA 1
ATOM 1159 C C . LEU A 1 147 ? 2.703 -14.300 -0.089 1.00 81.50 147 LEU A C 1
ATOM 1161 O O . LEU A 1 147 ? 3.102 -14.245 -1.256 1.00 81.50 147 LEU A O 1
ATOM 1165 N N . ASP A 1 148 ? 2.887 -15.375 0.682 1.00 78.50 148 ASP A N 1
ATOM 1166 C CA . ASP A 1 148 ? 3.556 -16.587 0.220 1.00 78.50 148 ASP A CA 1
ATOM 1167 C C . ASP A 1 148 ? 2.776 -17.221 -0.943 1.00 78.50 148 ASP A C 1
ATOM 1169 O O . ASP A 1 148 ? 1.582 -17.526 -0.853 1.00 78.50 148 ASP A O 1
ATOM 1173 N N . GLY A 1 149 ? 3.466 -17.395 -2.073 1.00 83.38 149 GLY A N 1
ATOM 1174 C CA . GLY A 1 149 ? 2.900 -17.968 -3.295 1.00 83.38 149 GLY A CA 1
ATOM 1175 C C . GLY A 1 149 ? 2.026 -17.027 -4.132 1.00 83.38 149 GLY A C 1
ATOM 1176 O O . GLY A 1 149 ? 1.392 -17.504 -5.070 1.00 83.38 149 GLY A O 1
ATOM 1177 N N . ALA A 1 150 ? 1.970 -15.724 -3.830 1.00 89.81 150 ALA A N 1
ATOM 1178 C CA . ALA A 1 150 ? 1.379 -14.751 -4.750 1.00 89.81 150 ALA A CA 1
ATOM 1179 C C . ALA A 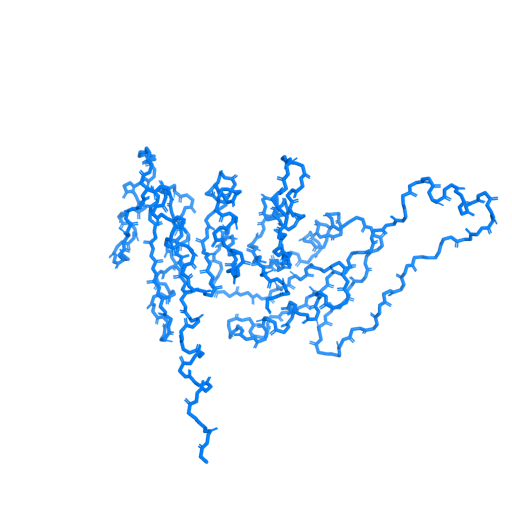1 150 ? 2.215 -14.652 -6.041 1.00 89.81 150 ALA A C 1
ATOM 1181 O O . ALA A 1 150 ? 3.445 -14.670 -5.984 1.00 89.81 150 ALA A O 1
ATOM 1182 N N . ASP A 1 151 ? 1.564 -14.502 -7.196 1.00 92.81 151 ASP A N 1
ATOM 1183 C CA . ASP A 1 151 ? 2.230 -14.181 -8.459 1.00 92.81 151 ASP A CA 1
ATOM 1184 C C . ASP A 1 151 ? 2.747 -12.739 -8.400 1.00 92.81 151 ASP A C 1
ATOM 1186 O O . ASP A 1 151 ? 1.971 -11.788 -8.246 1.00 92.81 151 ASP A O 1
ATOM 1190 N N . ARG A 1 152 ? 4.072 -12.581 -8.468 1.00 93.50 152 ARG A N 1
ATOM 1191 C CA . ARG A 1 152 ? 4.763 -11.302 -8.282 1.00 93.50 152 ARG A CA 1
ATOM 1192 C C . ARG A 1 152 ? 5.169 -10.739 -9.634 1.00 93.50 152 ARG A C 1
ATOM 1194 O O . ARG A 1 152 ? 5.942 -11.350 -10.372 1.00 93.50 152 ARG A O 1
ATOM 1201 N N . THR A 1 153 ? 4.681 -9.539 -9.932 1.00 95.50 153 THR A N 1
ATOM 1202 C CA . THR A 1 153 ? 5.145 -8.739 -11.066 1.00 95.50 153 THR A CA 1
ATOM 1203 C C . THR A 1 153 ? 5.737 -7.430 -10.564 1.00 95.50 153 THR A C 1
ATOM 1205 O O . THR A 1 153 ? 5.052 -6.648 -9.908 1.00 95.50 153 THR A O 1
ATOM 1208 N N . VAL A 1 154 ? 6.991 -7.152 -10.903 1.00 95.06 154 VAL A N 1
ATOM 1209 C CA . VAL A 1 154 ? 7.630 -5.856 -10.673 1.00 95.06 154 VAL A CA 1
ATOM 1210 C C . VAL A 1 154 ? 7.574 -5.036 -11.953 1.00 95.06 154 VAL A C 1
ATOM 1212 O O . VAL A 1 154 ? 7.942 -5.510 -13.026 1.00 95.06 154 VAL A O 1
ATOM 1215 N N . VAL A 1 155 ? 7.122 -3.791 -11.847 1.00 94.75 155 VAL A N 1
ATOM 1216 C CA . VAL A 1 155 ? 7.156 -2.811 -12.932 1.00 94.75 155 VAL A CA 1
ATOM 1217 C C . VAL A 1 155 ? 8.165 -1.738 -12.573 1.00 94.75 155 VAL A C 1
ATOM 1219 O O . VAL A 1 155 ? 7.909 -0.891 -11.715 1.00 94.75 155 VAL A O 1
ATOM 1222 N N . GLN A 1 156 ? 9.298 -1.770 -13.268 1.00 92.75 156 GLN A N 1
ATOM 1223 C CA . GLN A 1 156 ? 10.310 -0.730 -13.214 1.00 92.75 156 GLN A CA 1
ATOM 1224 C C . GLN A 1 156 ? 10.007 0.317 -14.284 1.00 92.75 156 GLN A C 1
ATOM 1226 O O . GLN A 1 156 ? 10.095 0.047 -15.484 1.00 92.75 156 GLN A O 1
ATOM 1231 N N . ALA A 1 157 ? 9.647 1.524 -13.861 1.00 89.94 157 ALA A N 1
ATOM 1232 C CA . ALA A 1 157 ? 9.342 2.610 -14.781 1.00 89.94 157 ALA A CA 1
ATOM 1233 C C . ALA A 1 157 ? 10.540 3.543 -14.967 1.00 89.94 157 ALA A C 1
ATOM 1235 O O . ALA A 1 157 ? 10.913 4.272 -14.050 1.00 89.94 157 ALA A O 1
ATOM 1236 N N . ILE A 1 158 ? 11.085 3.573 -16.181 1.00 87.12 158 ILE A N 1
ATOM 1237 C CA . ILE A 1 158 ? 12.187 4.455 -16.563 1.00 87.12 158 ILE A CA 1
ATOM 1238 C C . ILE A 1 158 ? 11.594 5.619 -17.367 1.00 87.12 158 ILE A C 1
ATOM 1240 O O . ILE A 1 158 ? 11.181 5.422 -18.514 1.00 87.12 158 ILE A O 1
ATOM 1244 N N . PRO A 1 159 ? 11.473 6.830 -16.792 1.00 84.69 159 PRO A N 1
ATOM 1245 C CA . PRO A 1 159 ? 10.898 7.952 -17.515 1.00 84.69 159 PRO A CA 1
ATOM 1246 C C . PRO A 1 159 ? 11.786 8.323 -18.714 1.00 84.69 159 PRO A C 1
ATOM 1248 O O . PRO A 1 159 ? 13.010 8.375 -18.573 1.00 84.69 159 PRO A O 1
ATOM 1251 N N . PRO A 1 160 ? 11.200 8.620 -19.888 1.00 82.31 160 PRO A N 1
ATOM 1252 C CA . PRO A 1 160 ? 11.975 9.096 -21.021 1.00 82.31 160 PRO A CA 1
ATOM 1253 C C . PRO A 1 160 ? 12.607 10.457 -20.691 1.00 82.31 160 PRO A C 1
ATOM 1255 O O . PRO A 1 160 ? 12.070 11.193 -19.849 1.00 82.31 160 PRO A O 1
ATOM 1258 N N . PRO A 1 161 ? 13.700 10.833 -21.381 1.00 83.81 161 PRO A N 1
ATOM 1259 C CA . PRO A 1 161 ? 14.283 12.155 -21.251 1.00 83.81 161 PRO A CA 1
ATOM 1260 C C . PRO A 1 161 ? 13.233 13.248 -21.487 1.00 83.81 161 PRO A C 1
ATOM 1262 O O . PRO A 1 161 ? 12.285 13.057 -22.261 1.00 83.81 161 PRO A O 1
ATOM 1265 N N . PRO A 1 162 ? 13.383 14.419 -20.849 1.00 84.81 162 PRO A N 1
ATOM 1266 C CA . PRO A 1 162 ? 12.517 15.550 -21.140 1.00 84.81 162 PRO A CA 1
ATOM 1267 C C . PRO A 1 162 ? 12.624 15.933 -22.623 1.00 84.81 162 PRO A C 1
ATOM 1269 O O . PRO A 1 162 ? 13.658 15.735 -23.260 1.00 84.81 162 PRO A O 1
ATOM 1272 N N . SER A 1 163 ? 11.555 16.507 -23.182 1.00 84.75 163 SER A N 1
ATOM 1273 C CA . SER A 1 163 ? 11.457 16.788 -24.623 1.00 84.75 163 SER A CA 1
ATOM 1274 C C . SER A 1 163 ? 12.610 17.639 -25.157 1.00 84.75 163 SER A C 1
ATOM 1276 O O . SER A 1 163 ? 13.095 17.378 -26.250 1.00 84.75 163 SER A O 1
ATOM 1278 N N . TRP A 1 164 ? 13.104 18.604 -24.376 1.00 88.12 164 TRP A N 1
ATOM 1279 C CA . TRP A 1 164 ? 14.264 19.409 -24.761 1.00 88.12 164 TRP A CA 1
ATOM 1280 C C . TRP A 1 164 ? 15.537 18.564 -24.927 1.00 88.12 164 TRP A C 1
ATOM 1282 O O . TRP A 1 164 ? 16.316 18.817 -25.842 1.00 88.12 164 TRP A O 1
ATOM 1292 N N . ALA A 1 165 ? 15.735 17.538 -24.092 1.00 86.62 165 ALA A N 1
ATOM 1293 C CA . ALA A 1 165 ? 16.886 16.644 -24.187 1.00 86.62 165 ALA A CA 1
ATOM 1294 C C . ALA A 1 165 ? 16.767 15.754 -25.427 1.00 86.62 165 ALA A C 1
ATOM 1296 O O . ALA A 1 165 ? 17.747 15.562 -26.138 1.00 86.62 165 ALA A O 1
ATOM 1297 N N . MET A 1 166 ? 15.552 15.295 -25.743 1.00 85.31 166 MET A N 1
ATOM 1298 C CA . MET A 1 166 ? 15.275 14.577 -26.990 1.00 85.31 166 MET A CA 1
ATOM 1299 C C . MET A 1 166 ? 15.573 15.439 -28.223 1.00 85.31 166 MET A C 1
ATOM 1301 O O . MET A 1 166 ? 16.187 14.949 -29.167 1.00 85.31 166 MET A O 1
ATOM 1305 N N . THR A 1 167 ? 15.204 16.725 -28.205 1.00 86.06 167 THR A N 1
ATOM 1306 C CA . THR A 1 167 ? 15.527 17.666 -29.289 1.00 86.06 167 THR A CA 1
ATOM 1307 C C . THR A 1 167 ? 17.036 17.849 -29.452 1.00 86.06 167 THR A C 1
ATOM 1309 O O . THR A 1 167 ? 17.524 17.849 -30.577 1.00 86.06 167 THR A O 1
ATOM 1312 N N . MET A 1 168 ? 17.786 17.965 -28.351 1.00 88.69 168 MET A N 1
ATOM 1313 C CA . MET A 1 168 ? 19.249 18.095 -28.391 1.00 88.69 168 MET A CA 1
ATOM 1314 C C . MET A 1 168 ? 19.930 16.824 -28.913 1.00 88.69 168 MET A C 1
ATOM 1316 O O . MET A 1 168 ? 20.825 16.916 -29.750 1.00 88.69 168 MET A O 1
ATOM 1320 N N . LEU A 1 169 ? 19.480 15.644 -28.473 1.00 86.81 169 LEU A N 1
ATOM 1321 C CA . LEU A 1 169 ? 19.969 14.359 -28.984 1.00 86.81 169 LEU A CA 1
ATOM 1322 C C . LEU A 1 169 ? 19.717 14.238 -30.491 1.00 86.81 169 LEU A C 1
ATOM 1324 O O . LEU A 1 169 ? 20.639 13.930 -31.242 1.00 86.81 169 LEU A O 1
ATOM 1328 N N . ALA A 1 170 ? 18.503 14.569 -30.944 1.00 86.75 170 ALA A N 1
ATOM 1329 C CA . ALA A 1 170 ? 18.147 14.548 -32.360 1.00 86.75 170 ALA A CA 1
ATOM 1330 C C . ALA A 1 170 ? 18.977 15.543 -33.188 1.00 86.75 170 ALA A C 1
ATOM 1332 O O . ALA A 1 170 ? 19.470 15.184 -34.256 1.00 86.75 170 ALA A O 1
ATOM 1333 N N . A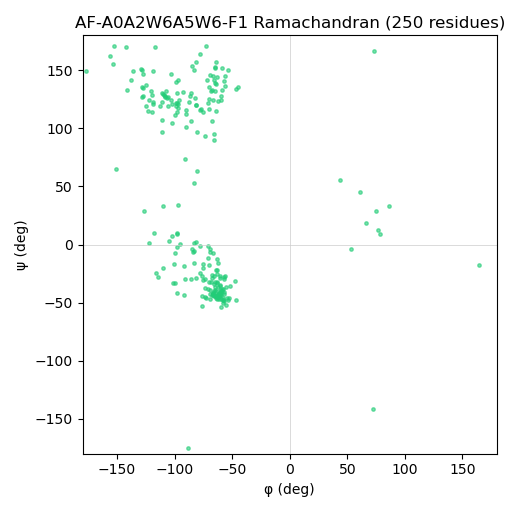LA A 1 171 ? 19.181 16.767 -32.688 1.00 87.56 171 ALA A N 1
ATOM 1334 C CA . ALA A 1 171 ? 20.007 17.779 -33.348 1.00 87.56 171 ALA A CA 1
ATOM 1335 C C . ALA A 1 171 ? 21.481 17.353 -33.462 1.00 87.56 171 ALA A C 1
ATOM 1337 O O . ALA A 1 171 ? 22.139 17.670 -34.449 1.00 87.56 171 ALA A O 1
ATOM 1338 N N . GLY A 1 172 ? 21.986 16.604 -32.478 1.00 86.75 172 GLY A N 1
ATOM 1339 C CA . GLY A 1 172 ? 23.320 16.005 -32.501 1.00 86.75 172 GLY A CA 1
ATOM 1340 C C . GLY A 1 172 ? 23.422 14.692 -33.286 1.00 86.75 172 GLY A C 1
ATOM 1341 O O . GLY A 1 172 ? 24.491 14.089 -33.289 1.00 86.75 172 GLY A O 1
ATOM 1342 N N . GLY A 1 173 ? 22.337 14.215 -33.910 1.00 86.19 173 GLY A N 1
ATOM 1343 C CA . GLY A 1 173 ? 22.310 12.928 -34.614 1.00 86.19 173 GLY A CA 1
ATOM 1344 C C . GLY A 1 173 ? 22.468 11.707 -33.698 1.00 86.19 173 GLY A C 1
ATOM 1345 O O . GLY A 1 173 ? 22.812 10.627 -34.172 1.00 86.19 173 GLY A O 1
ATOM 1346 N N . VAL A 1 174 ? 22.236 11.864 -32.391 1.00 83.94 174 VAL A N 1
ATOM 1347 C CA . VAL A 1 174 ? 22.376 10.797 -31.396 1.00 83.94 174 VAL A CA 1
ATOM 1348 C C . VAL A 1 174 ? 21.038 10.065 -31.250 1.00 83.94 174 VAL A C 1
ATOM 1350 O O . VAL A 1 174 ? 20.058 10.670 -30.803 1.00 83.94 174 VAL A O 1
ATOM 1353 N N . PRO A 1 175 ? 20.953 8.767 -31.594 1.00 79.88 175 PRO A N 1
ATOM 1354 C CA . PRO A 1 175 ? 19.733 8.000 -31.391 1.00 79.88 175 PRO A CA 1
ATOM 1355 C C . PRO A 1 175 ? 19.483 7.790 -29.894 1.00 79.88 175 PRO A C 1
ATOM 1357 O O . PRO A 1 175 ? 20.369 7.371 -29.150 1.00 79.88 175 PRO A O 1
ATOM 1360 N N . TYR A 1 176 ? 18.253 8.048 -29.447 1.00 78.56 176 TYR A N 1
ATOM 1361 C CA . TYR A 1 176 ? 17.830 7.665 -28.103 1.00 78.56 176 TYR A CA 1
ATOM 1362 C C . TYR A 1 176 ? 17.544 6.162 -28.067 1.00 78.56 176 TYR A C 1
ATOM 1364 O O . TYR A 1 176 ? 16.624 5.684 -28.734 1.00 78.56 176 TYR A O 1
ATOM 1372 N N . LEU A 1 177 ? 18.321 5.429 -27.271 1.00 78.62 177 LEU A N 1
ATOM 1373 C CA . LEU A 1 177 ? 18.068 4.027 -26.965 1.00 78.62 177 LEU A CA 1
ATOM 1374 C C . LEU A 1 177 ? 17.366 3.940 -25.603 1.00 78.62 177 LEU A C 1
ATOM 1376 O O . LEU A 1 177 ? 17.911 4.436 -24.613 1.00 78.62 177 LEU A O 1
ATOM 1380 N N . PRO A 1 178 ? 16.164 3.339 -25.532 1.00 74.88 178 PRO A N 1
ATOM 1381 C CA . PRO A 1 178 ? 15.500 3.089 -24.262 1.00 74.88 178 PRO A CA 1
ATOM 1382 C C . PRO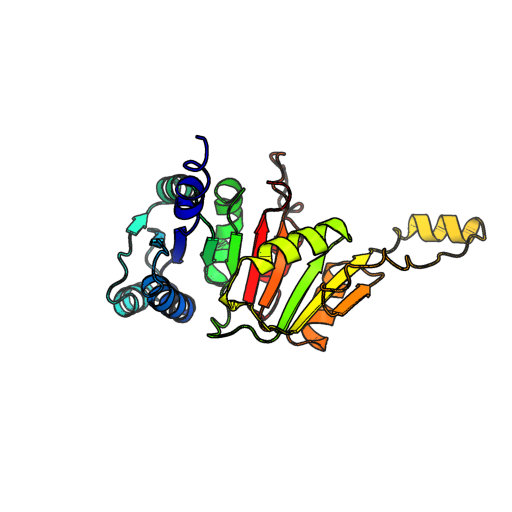 A 1 178 ? 16.403 2.246 -23.359 1.00 74.88 178 PRO A C 1
ATOM 1384 O O . PRO A 1 178 ? 17.071 1.325 -23.832 1.00 74.88 178 PRO A O 1
ATOM 1387 N N . ALA A 1 179 ? 16.421 2.544 -22.063 1.00 73.00 179 ALA A N 1
ATOM 1388 C CA . ALA A 1 179 ? 17.223 1.763 -21.135 1.00 73.00 179 ALA A CA 1
ATOM 1389 C C . ALA A 1 179 ? 16.671 0.330 -21.069 1.00 73.00 179 ALA A C 1
ATOM 1391 O O . ALA A 1 179 ? 15.461 0.128 -20.920 1.00 73.00 179 ALA A O 1
ATOM 1392 N N . ALA A 1 180 ? 17.565 -0.657 -21.174 1.00 69.25 180 ALA A N 1
ATOM 1393 C CA . ALA A 1 180 ? 17.221 -2.075 -21.062 1.00 69.25 180 ALA A CA 1
ATOM 1394 C C . ALA A 1 180 ? 16.853 -2.486 -19.621 1.00 69.25 180 ALA A C 1
ATOM 1396 O O . ALA A 1 180 ? 16.285 -3.555 -19.418 1.00 69.25 180 ALA A O 1
ATOM 1397 N N . GLY A 1 181 ? 17.116 -1.613 -18.640 1.00 68.50 181 GLY A N 1
ATOM 1398 C CA . GLY A 1 181 ? 17.087 -1.951 -17.218 1.00 68.50 181 GLY A CA 1
ATOM 1399 C C . GLY A 1 181 ? 18.297 -2.797 -16.818 1.00 68.50 181 GLY A C 1
ATOM 1400 O O . GLY A 1 181 ? 19.040 -3.284 -17.667 1.00 68.50 181 GLY A O 1
ATOM 1401 N N . GLU A 1 182 ? 18.518 -2.923 -15.515 1.00 76.94 182 GLU A N 1
ATOM 1402 C CA . GLU A 1 182 ? 19.488 -3.872 -14.961 1.00 76.94 182 GLU A CA 1
ATOM 1403 C C . GLU A 1 182 ? 18.821 -5.247 -14.802 1.00 76.94 182 GLU A C 1
ATOM 1405 O O . GLU A 1 182 ? 17.596 -5.332 -14.674 1.00 76.94 182 GLU A O 1
ATOM 1410 N N . GLU A 1 183 ? 19.613 -6.321 -14.831 1.00 81.19 183 GLU A N 1
ATOM 1411 C CA . GLU A 1 183 ? 19.091 -7.680 -14.675 1.00 81.19 183 GLU A CA 1
ATOM 1412 C C . GLU A 1 183 ? 18.623 -7.904 -13.223 1.00 81.19 183 GLU A C 1
ATOM 1414 O O . GLU A 1 183 ? 19.391 -7.664 -12.286 1.00 81.19 183 GLU A O 1
ATOM 1419 N N . PRO A 1 184 ? 17.363 -8.317 -13.003 1.00 85.00 184 PRO A N 1
ATOM 1420 C CA . PRO A 1 184 ? 16.826 -8.517 -11.664 1.00 85.00 184 PRO A CA 1
ATOM 1421 C C . PRO A 1 184 ? 17.307 -9.838 -11.039 1.00 85.00 184 PRO A C 1
ATOM 1423 O O . PRO A 1 184 ? 17.740 -10.744 -11.753 1.00 85.00 184 PRO A O 1
ATOM 1426 N N . PRO A 1 185 ? 17.169 -10.003 -9.710 1.00 83.12 185 PRO A N 1
ATOM 1427 C CA . PRO A 1 185 ? 17.362 -11.294 -9.051 1.00 83.12 185 PRO A CA 1
ATOM 1428 C C . PRO A 1 185 ? 16.462 -12.392 -9.640 1.00 83.12 185 PRO A C 1
ATOM 1430 O O . PRO A 1 185 ? 15.310 -12.137 -9.999 1.00 83.12 185 PRO A O 1
ATOM 1433 N N . ALA A 1 186 ? 16.964 -13.629 -9.701 1.00 78.81 186 ALA A N 1
ATOM 1434 C CA . ALA A 1 186 ? 16.257 -14.759 -10.321 1.00 78.81 186 ALA A CA 1
ATOM 1435 C C . ALA A 1 186 ? 14.933 -15.131 -9.618 1.00 78.81 186 ALA A C 1
ATOM 1437 O O . ALA A 1 186 ? 14.053 -15.743 -10.220 1.00 78.81 186 ALA A O 1
ATOM 1438 N N . ASP A 1 187 ? 14.787 -14.761 -8.348 1.00 79.62 187 ASP A N 1
ATOM 1439 C CA . ASP A 1 187 ? 13.631 -14.997 -7.483 1.00 79.62 187 ASP A CA 1
ATOM 1440 C C . ASP A 1 187 ? 12.635 -13.821 -7.446 1.00 79.62 187 ASP A C 1
ATOM 1442 O O . ASP A 1 187 ? 11.588 -13.912 -6.803 1.00 79.62 187 ASP A O 1
ATOM 1446 N N . ALA A 1 188 ? 12.894 -12.740 -8.190 1.00 76.19 188 ALA A N 1
ATOM 1447 C CA . ALA A 1 188 ? 12.053 -11.541 -8.207 1.00 76.19 188 ALA A CA 1
ATOM 1448 C C . ALA A 1 188 ? 10.688 -11.721 -8.909 1.00 76.19 188 ALA A C 1
ATOM 1450 O O . ALA A 1 188 ? 9.882 -10.787 -8.962 1.00 76.19 188 ALA A O 1
ATOM 1451 N N . GLY A 1 189 ? 10.412 -12.909 -9.455 1.00 85.38 189 GLY A N 1
ATOM 1452 C CA . GLY A 1 189 ? 9.227 -13.180 -10.264 1.00 85.38 189 GLY A CA 1
ATOM 1453 C C . GLY A 1 189 ? 9.317 -12.518 -11.639 1.00 85.38 189 GLY A C 1
ATOM 1454 O O . GLY A 1 189 ? 10.374 -12.487 -12.270 1.00 85.38 189 GLY A O 1
ATOM 1455 N N . ARG A 1 190 ? 8.195 -11.998 -12.146 1.00 92.31 190 ARG A N 1
ATOM 1456 C CA . ARG A 1 190 ? 8.167 -11.313 -13.445 1.00 92.31 190 ARG A CA 1
ATOM 1457 C C . ARG A 1 190 ? 8.652 -9.873 -13.290 1.00 92.31 190 ARG A C 1
ATOM 1459 O O . ARG A 1 190 ? 7.994 -9.079 -12.630 1.00 92.31 190 ARG A O 1
ATOM 1466 N N . TRP A 1 191 ? 9.726 -9.496 -13.977 1.00 93.62 191 TRP A N 1
ATOM 1467 C CA . TRP A 1 191 ? 10.223 -8.117 -13.995 1.00 93.62 191 TRP A CA 1
ATOM 1468 C C . TRP A 1 191 ? 9.966 -7.442 -15.342 1.00 93.62 191 TRP A C 1
ATOM 1470 O O . TRP A 1 191 ? 10.333 -7.968 -16.391 1.00 93.62 191 TRP A O 1
ATOM 1480 N N . LEU A 1 192 ? 9.331 -6.272 -15.327 1.00 92.31 192 LEU A N 1
ATOM 1481 C CA . LEU A 1 192 ? 8.947 -5.530 -16.523 1.00 92.31 192 LEU A CA 1
ATOM 1482 C C . LEU A 1 192 ? 9.539 -4.127 -16.494 1.00 92.31 192 LEU A C 1
ATOM 1484 O O . LEU A 1 192 ? 9.135 -3.282 -15.695 1.00 92.31 192 LEU A O 1
ATOM 1488 N N . VAL A 1 193 ? 10.439 -3.854 -17.433 1.00 91.81 193 VAL A N 1
ATOM 1489 C CA . VAL A 1 193 ? 10.976 -2.511 -17.657 1.00 91.81 193 VAL A CA 1
ATOM 1490 C C . VAL A 1 193 ? 10.056 -1.761 -18.619 1.00 91.81 193 VAL A C 1
ATOM 1492 O O . VAL A 1 193 ? 9.787 -2.209 -19.736 1.00 91.81 193 VAL A O 1
ATOM 1495 N N . ARG A 1 194 ? 9.544 -0.604 -18.192 1.00 90.88 194 ARG A N 1
ATOM 1496 C CA . ARG A 1 194 ? 8.671 0.264 -18.994 1.00 90.88 194 ARG A CA 1
ATOM 1497 C C . ARG A 1 194 ? 9.331 1.629 -19.172 1.00 90.88 194 ARG A C 1
ATOM 1499 O O . ARG A 1 194 ? 9.458 2.386 -18.214 1.00 90.88 194 ARG A O 1
ATOM 1506 N N . ASN A 1 195 ? 9.699 1.968 -20.406 1.00 88.12 195 ASN A N 1
ATOM 1507 C CA . ASN A 1 195 ? 10.319 3.252 -20.759 1.00 88.12 195 ASN A CA 1
ATOM 1508 C C . ASN A 1 195 ? 9.269 4.376 -20.893 1.00 88.12 195 ASN A C 1
ATOM 1510 O O . ASN A 1 195 ? 9.023 4.912 -21.973 1.00 88.12 195 ASN A O 1
ATOM 1514 N N . GLN A 1 196 ? 8.581 4.689 -19.795 1.00 89.06 196 GLN A N 1
ATOM 1515 C CA . GLN A 1 196 ? 7.526 5.700 -19.732 1.00 89.06 196 GLN A CA 1
ATOM 1516 C C . GLN A 1 196 ? 7.406 6.304 -18.331 1.00 89.06 196 GLN A C 1
ATOM 1518 O O . GLN A 1 196 ? 7.995 5.824 -17.365 1.00 89.06 196 GLN A O 1
ATOM 1523 N N . ARG A 1 197 ? 6.607 7.372 -18.199 1.00 89.06 197 ARG A N 1
ATOM 1524 C CA . ARG A 1 197 ? 6.336 7.996 -16.893 1.00 89.06 197 ARG A CA 1
ATOM 1525 C C . ARG A 1 197 ? 5.768 6.955 -15.908 1.00 89.06 197 ARG A C 1
ATOM 1527 O O . ARG A 1 197 ? 4.833 6.248 -16.301 1.00 89.06 197 ARG A O 1
ATOM 1534 N N . PRO A 1 198 ? 6.214 6.909 -14.637 1.00 88.44 198 PRO A N 1
ATOM 1535 C CA . PRO A 1 198 ? 5.808 5.834 -13.729 1.00 88.44 198 PRO A CA 1
ATOM 1536 C C . PRO A 1 198 ? 4.308 5.789 -13.435 1.00 88.44 198 PRO A C 1
ATOM 1538 O O . PRO A 1 198 ? 3.741 4.706 -13.327 1.00 88.44 198 PRO A O 1
ATOM 1541 N N . GLU A 1 199 ? 3.628 6.944 -13.420 1.00 89.81 199 GLU A N 1
ATOM 1542 C CA . GLU A 1 199 ? 2.161 6.995 -13.322 1.00 89.81 199 GLU A CA 1
ATOM 1543 C C . GLU A 1 199 ? 1.483 6.167 -14.412 1.00 89.81 199 GLU A C 1
ATOM 1545 O O . GLU A 1 199 ? 0.564 5.399 -14.138 1.00 89.81 199 GLU A O 1
ATOM 1550 N N . ARG A 1 200 ? 1.955 6.319 -15.651 1.00 91.69 200 ARG A N 1
ATOM 1551 C CA . ARG A 1 200 ? 1.381 5.646 -16.809 1.00 91.69 200 ARG A CA 1
ATOM 1552 C C . ARG A 1 200 ? 1.729 4.161 -16.792 1.00 91.69 200 ARG A C 1
ATOM 1554 O O . ARG A 1 200 ? 0.836 3.348 -16.974 1.00 91.69 200 ARG A O 1
ATOM 1561 N N . ALA A 1 201 ? 2.994 3.822 -16.522 1.00 92.50 201 ALA A N 1
ATOM 1562 C CA . ALA A 1 201 ? 3.465 2.437 -16.396 1.00 92.50 201 ALA A CA 1
ATOM 1563 C C . ALA A 1 201 ? 2.638 1.635 -15.393 1.00 92.50 201 ALA A C 1
ATOM 1565 O O . ALA A 1 201 ? 2.173 0.547 -15.718 1.00 92.50 201 ALA A O 1
ATOM 1566 N N . LEU A 1 202 ? 2.405 2.194 -14.205 1.00 93.00 202 LEU A N 1
ATOM 1567 C CA . LEU A 1 202 ? 1.647 1.508 -13.166 1.00 93.00 202 LEU A CA 1
ATOM 1568 C C . LEU A 1 202 ? 0.150 1.459 -13.459 1.00 93.00 202 LEU A C 1
ATOM 1570 O O . LEU A 1 202 ? -0.467 0.434 -13.191 1.00 93.00 202 LEU A O 1
ATOM 1574 N N . CYS A 1 203 ? -0.441 2.515 -14.030 1.00 92.50 203 CYS A N 1
ATOM 1575 C CA . CYS A 1 203 ? -1.850 2.468 -14.428 1.00 92.50 203 CYS A CA 1
ATOM 1576 C C . CYS A 1 203 ? -2.101 1.409 -15.510 1.00 92.50 203 CYS A C 1
ATOM 1578 O O . CYS A 1 203 ? -3.031 0.623 -15.367 1.00 92.50 203 CYS A O 1
ATOM 1580 N N . GLU A 1 204 ? -1.272 1.365 -16.557 1.00 94.06 204 GLU A N 1
ATOM 1581 C CA . GLU A 1 204 ? -1.385 0.367 -17.630 1.00 94.06 204 GLU A CA 1
ATOM 1582 C C . GLU A 1 204 ? -1.149 -1.046 -17.086 1.00 94.06 204 GLU A C 1
ATOM 1584 O O . GLU A 1 204 ? -1.988 -1.916 -17.277 1.00 94.06 204 GLU A O 1
ATOM 1589 N N . ALA A 1 205 ? -0.106 -1.254 -16.277 1.00 94.00 205 ALA A N 1
ATOM 1590 C CA . ALA A 1 205 ? 0.131 -2.549 -15.643 1.00 94.00 205 ALA A CA 1
ATOM 1591 C C . ALA A 1 205 ? -1.019 -2.983 -14.713 1.00 94.00 205 ALA A C 1
ATOM 1593 O O . ALA A 1 205 ? -1.357 -4.163 -14.649 1.00 94.00 205 ALA A O 1
ATOM 1594 N N . CYS A 1 206 ? -1.666 -2.052 -14.008 1.00 93.81 206 CYS A N 1
ATOM 1595 C CA . CYS A 1 206 ? -2.846 -2.379 -13.207 1.00 93.81 206 CYS A CA 1
ATOM 1596 C C . CYS A 1 206 ? -4.031 -2.839 -14.063 1.00 93.81 206 CYS A C 1
ATOM 1598 O O . CYS A 1 206 ? -4.816 -3.662 -13.595 1.00 93.81 206 CYS A O 1
ATOM 1600 N N . LEU A 1 207 ? -4.178 -2.316 -15.283 1.00 93.50 207 LEU A N 1
ATOM 1601 C CA . LEU A 1 207 ? -5.198 -2.771 -16.228 1.00 93.50 207 LEU A CA 1
ATOM 1602 C C . LEU A 1 207 ? -4.830 -4.140 -16.809 1.00 93.50 207 LEU A C 1
ATOM 1604 O O . LEU A 1 207 ? -5.677 -5.029 -16.825 1.00 93.50 207 LEU A O 1
ATOM 1608 N N . ASP A 1 208 ? -3.571 -4.318 -17.209 1.00 93.69 208 ASP A N 1
ATOM 1609 C CA . ASP A 1 208 ? -3.075 -5.541 -17.847 1.00 93.69 208 ASP A CA 1
ATOM 1610 C C . ASP A 1 208 ? -3.108 -6.749 -16.896 1.00 93.69 208 ASP A C 1
ATOM 1612 O O . ASP A 1 208 ? -3.522 -7.842 -17.278 1.00 93.69 208 ASP A O 1
ATOM 1616 N N . PHE A 1 209 ? -2.671 -6.562 -15.645 1.00 93.25 209 PHE A N 1
ATOM 1617 C CA . PHE A 1 209 ? -2.497 -7.660 -14.685 1.00 93.25 209 PHE A CA 1
ATOM 1618 C C . PHE A 1 209 ? -3.644 -7.785 -13.679 1.00 93.25 209 PHE A C 1
ATOM 1620 O O . PHE A 1 209 ? -3.784 -8.831 -13.039 1.00 93.25 209 PHE A O 1
ATOM 1627 N N . ALA A 1 210 ? -4.469 -6.741 -13.539 1.00 94.06 210 ALA A N 1
ATOM 1628 C CA . ALA A 1 210 ? -5.555 -6.655 -12.563 1.00 94.06 210 ALA A CA 1
ATOM 1629 C C . ALA A 1 210 ? -5.146 -7.151 -11.154 1.00 94.06 210 ALA A C 1
ATOM 1631 O O . ALA A 1 210 ? -5.794 -8.057 -10.620 1.00 94.06 210 ALA A O 1
ATOM 1632 N N . PRO A 1 211 ? -4.072 -6.596 -10.554 1.00 95.38 211 PRO A N 1
ATOM 1633 C CA . PRO A 1 211 ? -3.511 -7.097 -9.302 1.00 95.38 211 PRO A CA 1
ATOM 1634 C C . PRO A 1 211 ? -4.482 -6.934 -8.129 1.00 95.38 211 PRO A C 1
ATOM 1636 O O . PRO A 1 211 ? -5.305 -6.012 -8.101 1.00 95.38 211 PRO A O 1
ATOM 1639 N N . ASP A 1 212 ? -4.345 -7.800 -7.128 1.00 94.81 212 ASP A N 1
ATOM 1640 C CA . ASP A 1 212 ? -5.111 -7.718 -5.881 1.00 94.81 212 ASP A CA 1
ATOM 1641 C C . ASP A 1 212 ? -4.510 -6.699 -4.911 1.00 94.81 212 ASP A C 1
ATOM 1643 O O . ASP A 1 212 ? -5.242 -6.093 -4.130 1.00 94.81 212 ASP A O 1
ATOM 1647 N N . LEU A 1 213 ? -3.190 -6.503 -4.992 1.00 95.44 213 LEU A N 1
ATOM 1648 C CA . LEU A 1 213 ? -2.429 -5.557 -4.188 1.00 95.44 213 LEU A CA 1
ATOM 1649 C C . LEU A 1 213 ? -1.339 -4.900 -5.039 1.00 95.44 213 LEU A C 1
ATOM 1651 O O . LEU A 1 213 ? -0.589 -5.579 -5.744 1.00 95.44 213 LEU A O 1
ATOM 1655 N N . VAL A 1 214 ? -1.235 -3.576 -4.938 1.00 96.12 214 VAL A N 1
ATOM 1656 C CA . VAL A 1 214 ? -0.120 -2.804 -5.490 1.00 96.12 214 VAL A CA 1
ATOM 1657 C C . VAL A 1 214 ? 0.787 -2.348 -4.356 1.00 96.12 214 VAL A C 1
ATOM 1659 O O . VAL A 1 214 ? 0.326 -1.715 -3.411 1.00 96.12 214 VAL A O 1
ATOM 1662 N N . VAL A 1 215 ? 2.079 -2.636 -4.459 1.00 95.62 215 VAL A N 1
ATOM 1663 C CA . VAL A 1 215 ? 3.094 -2.242 -3.480 1.00 95.62 215 VAL A CA 1
ATOM 1664 C C . VAL A 1 215 ? 3.925 -1.115 -4.062 1.00 95.62 215 VAL A C 1
ATOM 1666 O O . VAL A 1 215 ? 4.463 -1.244 -5.160 1.00 95.62 215 VAL A O 1
ATOM 1669 N N . LEU A 1 216 ? 4.021 -0.006 -3.338 1.00 94.50 216 LEU A N 1
ATOM 1670 C CA . LEU A 1 216 ? 4.788 1.163 -3.748 1.00 94.50 216 LEU A CA 1
ATOM 1671 C C . LEU A 1 216 ? 5.730 1.567 -2.625 1.00 94.50 216 LEU A C 1
ATOM 1673 O O . LEU A 1 216 ? 5.333 1.667 -1.464 1.00 94.50 216 LEU A O 1
ATOM 1677 N N . GLY A 1 217 ? 6.963 1.871 -2.996 1.00 89.75 217 GLY A N 1
ATOM 1678 C CA . GLY A 1 217 ? 7.897 2.523 -2.101 1.00 89.75 217 GLY A CA 1
ATOM 1679 C C . GLY A 1 217 ? 7.530 3.979 -1.866 1.00 89.75 217 GLY A C 1
ATOM 1680 O O . GLY A 1 217 ? 7.137 4.697 -2.790 1.00 89.75 217 GLY A O 1
ATOM 1681 N N . TRP A 1 218 ? 7.700 4.442 -0.637 1.00 84.06 218 TRP A N 1
ATOM 1682 C CA . TRP A 1 218 ? 7.871 5.859 -0.367 1.00 84.06 218 TRP A CA 1
ATOM 1683 C C . TRP A 1 218 ? 9.231 6.088 0.281 1.00 84.06 218 TRP A C 1
ATOM 1685 O O . TRP A 1 218 ? 9.731 5.241 1.012 1.00 84.06 218 TRP A O 1
ATOM 1695 N N . HIS A 1 219 ? 9.823 7.252 0.049 1.00 72.62 219 HIS A N 1
ATOM 1696 C CA . HIS A 1 219 ? 10.987 7.691 0.808 1.00 72.62 219 HIS A CA 1
ATOM 1697 C C . HIS A 1 219 ? 10.526 8.657 1.894 1.00 72.62 219 HIS A C 1
ATOM 1699 O O . HIS A 1 219 ? 9.666 9.515 1.653 1.00 72.62 219 HIS A O 1
ATOM 1705 N N . ALA A 1 220 ? 11.105 8.537 3.087 1.00 59.25 220 ALA A N 1
ATOM 1706 C CA . ALA A 1 220 ? 10.974 9.564 4.106 1.00 59.25 220 ALA A CA 1
ATOM 1707 C C . ALA A 1 220 ? 11.692 10.825 3.600 1.00 59.25 220 ALA A C 1
ATOM 1709 O O . ALA A 1 220 ? 12.907 10.959 3.712 1.00 59.25 220 ALA A O 1
ATOM 1710 N N . HIS A 1 221 ? 10.957 11.753 2.985 1.00 51.22 221 HIS A N 1
ATOM 1711 C CA . HIS A 1 221 ? 11.523 13.057 2.669 1.00 51.22 221 HIS A CA 1
ATOM 1712 C C . HIS A 1 221 ? 11.784 13.787 3.992 1.00 51.22 221 HIS A C 1
ATOM 1714 O O . HIS A 1 221 ? 10.858 14.244 4.655 1.00 51.22 221 HIS A O 1
ATOM 1720 N N . SER A 1 222 ? 13.057 13.879 4.373 1.00 43.22 222 SER A N 1
ATOM 1721 C CA . SER A 1 222 ? 13.555 14.628 5.534 1.00 43.22 222 SER A CA 1
ATOM 1722 C C . SER A 1 222 ? 13.442 16.148 5.367 1.00 43.22 222 SER A C 1
ATOM 1724 O O . SER A 1 222 ? 13.687 16.898 6.309 1.00 43.22 222 SER A O 1
ATOM 1726 N N . LEU A 1 223 ? 13.053 16.617 4.178 1.00 42.88 223 LEU A N 1
ATOM 1727 C CA . LEU A 1 223 ? 12.822 18.027 3.910 1.00 42.88 223 LEU A CA 1
ATOM 1728 C C . LEU A 1 223 ? 11.379 18.411 4.276 1.00 42.88 223 LEU A C 1
ATOM 1730 O O . LEU A 1 223 ? 10.441 17.789 3.766 1.00 42.88 223 LEU A O 1
ATOM 1734 N N . PRO A 1 224 ? 11.168 19.462 5.092 1.00 43.97 224 PRO A N 1
ATOM 1735 C CA . PRO A 1 224 ? 9.861 20.087 5.246 1.00 43.97 224 PRO A CA 1
ATOM 1736 C C . PRO A 1 224 ? 9.485 20.731 3.905 1.00 43.97 224 PRO A C 1
ATOM 1738 O O . PRO A 1 224 ? 9.873 21.856 3.612 1.00 43.97 224 PRO A O 1
ATOM 1741 N N . LEU A 1 225 ? 8.809 19.984 3.031 1.00 44.69 225 LEU A N 1
ATOM 1742 C CA . LEU A 1 225 ? 8.517 20.448 1.676 1.00 44.69 225 LEU A CA 1
ATOM 1743 C C . LEU A 1 225 ? 7.466 21.571 1.698 1.00 44.69 225 LEU A C 1
ATOM 1745 O O . LEU A 1 225 ? 6.334 21.341 2.135 1.00 44.69 225 LEU A O 1
ATOM 1749 N N . PRO A 1 226 ? 7.777 22.765 1.161 1.00 37.25 226 PRO A N 1
ATOM 1750 C CA . PRO A 1 226 ? 6.825 23.853 1.048 1.00 37.25 226 PRO A CA 1
ATOM 1751 C C . PRO A 1 226 ? 6.109 23.767 -0.309 1.00 37.25 226 PRO A C 1
ATOM 1753 O O . PRO A 1 226 ? 6.422 24.536 -1.202 1.00 37.25 226 PRO A O 1
ATOM 1756 N N . ALA A 1 227 ? 5.185 22.817 -0.521 1.00 37.88 227 ALA A N 1
ATOM 1757 C CA . ALA A 1 227 ? 4.177 22.903 -1.600 1.00 37.88 227 ALA A CA 1
ATOM 1758 C C . ALA A 1 227 ? 3.176 21.723 -1.609 1.00 37.88 227 ALA A C 1
ATOM 1760 O O . ALA A 1 227 ? 3.559 20.588 -1.331 1.00 37.88 227 ALA A O 1
ATOM 1761 N N . PRO A 1 228 ? 1.919 21.935 -2.055 1.00 43.75 228 PRO A N 1
ATOM 1762 C CA . PRO A 1 228 ? 0.947 20.869 -2.350 1.00 43.75 228 PRO A CA 1
ATOM 1763 C C . PRO A 1 228 ? 1.286 20.012 -3.593 1.00 43.75 228 PRO A C 1
ATOM 1765 O O . PRO A 1 228 ? 0.575 19.052 -3.883 1.00 43.75 228 PRO A O 1
ATOM 1768 N N . PHE A 1 229 ? 2.350 20.338 -4.338 1.00 40.69 229 PHE A N 1
ATOM 1769 C CA . PHE A 1 229 ? 2.712 19.692 -5.612 1.00 40.69 229 PHE A CA 1
ATOM 1770 C C . PHE A 1 229 ? 3.818 18.631 -5.502 1.00 40.69 229 PHE A C 1
ATOM 1772 O O . PHE A 1 229 ? 4.074 17.922 -6.470 1.00 40.69 229 PHE A O 1
ATOM 1779 N N . LEU A 1 230 ? 4.448 18.489 -4.332 1.00 46.53 230 LEU A N 1
ATOM 1780 C CA . LEU A 1 230 ? 5.566 17.565 -4.097 1.00 46.53 230 LEU A CA 1
ATOM 1781 C C . LEU A 1 230 ? 5.157 16.393 -3.195 1.00 46.53 230 LEU A C 1
ATOM 1783 O O . LEU A 1 230 ? 5.941 15.896 -2.392 1.00 46.53 230 LEU A O 1
ATOM 1787 N N . HIS A 1 231 ? 3.903 15.952 -3.295 1.00 54.06 231 HIS A N 1
ATOM 1788 C CA . HIS A 1 231 ? 3.518 14.683 -2.688 1.00 54.06 231 HIS A CA 1
ATOM 1789 C C . HIS A 1 231 ? 4.160 13.538 -3.462 1.00 54.06 231 HIS A C 1
ATOM 1791 O O . HIS A 1 231 ? 4.112 13.527 -4.697 1.00 54.06 231 HIS A O 1
ATOM 1797 N N . SER A 1 232 ? 4.714 12.571 -2.722 1.00 73.38 232 SER A N 1
ATOM 1798 C CA . SER A 1 232 ? 5.280 11.351 -3.291 1.00 73.38 232 SER A CA 1
ATOM 1799 C C . SER A 1 232 ? 4.336 10.786 -4.351 1.00 73.38 232 SER A C 1
ATOM 1801 O O . SER A 1 232 ? 3.113 10.730 -4.176 1.00 73.38 232 SER A O 1
ATOM 1803 N N . LEU A 1 233 ? 4.897 10.383 -5.484 1.00 83.94 233 LEU A N 1
ATOM 1804 C CA . LEU A 1 233 ? 4.144 9.729 -6.541 1.00 83.94 233 LEU A CA 1
ATOM 1805 C C . LEU A 1 233 ? 3.338 8.530 -6.003 1.00 83.94 233 LEU A C 1
ATOM 1807 O O . LEU A 1 233 ? 2.186 8.341 -6.396 1.00 83.94 233 LEU A O 1
ATOM 1811 N N . ALA A 1 234 ? 3.888 7.807 -5.027 1.00 87.75 234 ALA A N 1
ATOM 1812 C CA . ALA A 1 234 ? 3.215 6.705 -4.356 1.00 87.75 234 ALA A CA 1
ATOM 1813 C C . ALA A 1 234 ? 1.916 7.139 -3.655 1.00 87.75 234 ALA A C 1
ATOM 1815 O O . ALA A 1 234 ? 0.888 6.475 -3.788 1.00 87.75 234 ALA A O 1
ATOM 1816 N N . TRP A 1 235 ? 1.908 8.312 -3.006 1.00 86.62 235 TRP A N 1
ATOM 1817 C CA . TRP A 1 235 ? 0.692 8.900 -2.438 1.00 86.62 235 TRP A CA 1
ATOM 1818 C C . TRP A 1 235 ? -0.359 9.151 -3.524 1.00 86.62 235 TRP A C 1
ATOM 1820 O O . TRP A 1 235 ? -1.484 8.663 -3.426 1.00 86.62 235 TRP A O 1
ATOM 1830 N N . ARG A 1 236 ? 0.002 9.864 -4.599 1.00 87.88 236 ARG A N 1
ATOM 1831 C CA . ARG A 1 236 ? -0.949 10.204 -5.675 1.00 87.88 236 ARG A CA 1
ATOM 1832 C C . ARG A 1 236 ? -1.522 8.953 -6.345 1.00 87.88 236 ARG A C 1
ATOM 1834 O O . ARG A 1 236 ? -2.716 8.915 -6.638 1.00 87.88 236 ARG A O 1
ATOM 1841 N N . LEU A 1 237 ? -0.700 7.924 -6.542 1.00 90.81 237 LEU A N 1
ATOM 1842 C CA . LEU A 1 237 ? -1.141 6.634 -7.068 1.00 90.81 237 LEU A CA 1
ATOM 1843 C C . LEU A 1 237 ? -2.058 5.898 -6.091 1.00 90.81 237 LEU A C 1
ATOM 1845 O O . LEU A 1 237 ? -3.119 5.438 -6.508 1.00 90.81 237 LEU A O 1
ATOM 1849 N N . SER A 1 238 ? -1.744 5.880 -4.793 1.00 92.31 238 SER A N 1
ATOM 1850 C CA . SER A 1 238 ? -2.593 5.235 -3.779 1.00 92.31 238 SER A CA 1
ATOM 1851 C C . SER A 1 238 ? -4.029 5.776 -3.753 1.00 92.31 238 SER A C 1
ATOM 1853 O O . SER A 1 238 ? -4.977 5.034 -3.494 1.00 92.31 238 SER A O 1
ATOM 1855 N N . LEU A 1 239 ? -4.221 7.053 -4.110 1.00 90.62 239 LEU A N 1
ATOM 1856 C CA . LEU A 1 239 ? -5.543 7.674 -4.212 1.00 90.62 239 LEU A CA 1
ATOM 1857 C C . LEU A 1 239 ? -6.330 7.247 -5.458 1.00 90.62 239 LEU A C 1
ATOM 1859 O O . LEU A 1 239 ? -7.566 7.224 -5.406 1.00 90.62 239 LEU A O 1
ATOM 1863 N N . ARG A 1 240 ? -5.631 6.939 -6.557 1.00 90.12 240 ARG A N 1
ATOM 1864 C CA . ARG A 1 240 ? -6.204 6.731 -7.898 1.00 90.12 240 ARG A CA 1
ATOM 1865 C C . ARG A 1 240 ? -6.385 5.265 -8.272 1.00 90.12 240 ARG A C 1
ATOM 1867 O O . ARG A 1 240 ? -7.318 4.960 -9.008 1.00 90.12 240 ARG A O 1
ATOM 1874 N N . LEU A 1 241 ? -5.500 4.385 -7.813 1.00 91.44 241 LEU A N 1
ATOM 1875 C CA . LEU A 1 241 ? -5.532 2.976 -8.195 1.00 91.44 241 LEU A CA 1
ATOM 1876 C C . LEU A 1 241 ? -6.820 2.300 -7.683 1.00 91.44 241 LEU A C 1
ATOM 1878 O O . LEU A 1 241 ? -7.237 2.576 -6.560 1.00 91.44 241 LEU A O 1
ATOM 1882 N N . PRO A 1 242 ? -7.465 1.425 -8.477 1.00 89.56 242 PRO A N 1
ATOM 1883 C CA . PRO A 1 242 ? -8.741 0.794 -8.119 1.00 89.56 242 PRO A CA 1
ATOM 1884 C C . PRO A 1 242 ? -8.593 -0.443 -7.212 1.00 89.56 242 PRO A C 1
ATOM 1886 O O . PRO A 1 242 ? -9.589 -1.095 -6.891 1.00 89.56 242 PRO A O 1
ATOM 1889 N N . THR A 1 243 ? -7.365 -0.787 -6.833 1.00 93.56 243 THR A N 1
ATOM 1890 C CA . THR A 1 243 ? -7.008 -1.976 -6.051 1.00 93.56 243 THR A CA 1
ATOM 1891 C C . THR A 1 243 ? -6.387 -1.588 -4.710 1.00 93.56 243 THR A C 1
ATOM 1893 O O . THR A 1 243 ? -6.124 -0.403 -4.478 1.00 93.56 243 THR A O 1
ATOM 1896 N N . ASP A 1 244 ? -6.203 -2.558 -3.818 1.00 94.88 244 ASP A N 1
ATOM 1897 C CA . ASP A 1 244 ? -5.582 -2.304 -2.518 1.00 94.88 244 ASP A CA 1
ATOM 1898 C C . ASP A 1 244 ? -4.137 -1.838 -2.735 1.00 94.88 244 ASP A C 1
ATOM 1900 O O . ASP A 1 244 ? -3.467 -2.262 -3.681 1.00 94.88 244 ASP A O 1
ATOM 1904 N N . VAL A 1 245 ? -3.668 -0.915 -1.896 1.00 95.44 245 VAL A N 1
ATOM 1905 C CA . VAL A 1 245 ? -2.326 -0.334 -2.040 1.00 95.44 245 VAL A CA 1
ATOM 1906 C C . VAL A 1 245 ? -1.575 -0.426 -0.726 1.00 95.44 245 VAL A C 1
ATOM 1908 O O . VAL A 1 245 ? -2.065 0.050 0.293 1.00 95.44 245 VAL A O 1
ATOM 1911 N N . LEU A 1 246 ? -0.373 -0.990 -0.766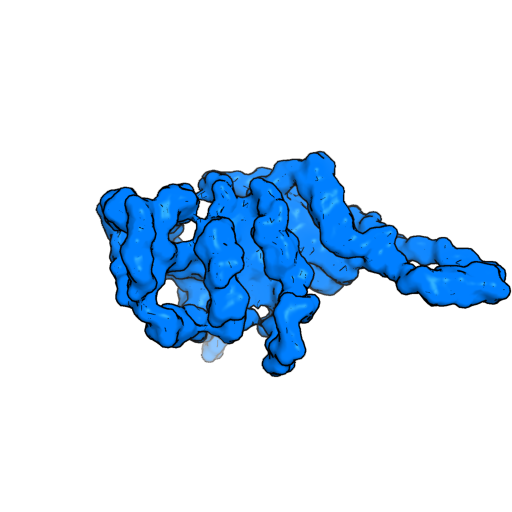 1.00 94.62 246 LEU A N 1
ATOM 1912 C CA . LEU A 1 246 ? 0.576 -0.992 0.337 1.00 94.62 246 LEU A CA 1
ATOM 1913 C C . LEU A 1 246 ? 1.701 -0.003 0.032 1.00 94.62 246 LEU A C 1
ATOM 1915 O O . LEU A 1 246 ? 2.423 -0.142 -0.952 1.00 94.62 246 LEU A O 1
ATOM 1919 N N . LEU A 1 247 ? 1.846 0.996 0.891 1.00 93.69 247 LEU A N 1
ATOM 1920 C CA . LEU A 1 247 ? 2.937 1.957 0.860 1.00 93.69 247 LEU A CA 1
ATOM 1921 C C . LEU A 1 247 ? 3.992 1.527 1.872 1.00 93.69 247 LEU A C 1
ATOM 1923 O O . LEU A 1 247 ? 3.679 1.397 3.055 1.00 93.69 247 LEU A O 1
ATOM 1927 N N . VAL A 1 248 ? 5.217 1.297 1.412 1.00 91.50 248 VAL A N 1
ATOM 1928 C CA . VAL A 1 248 ? 6.315 0.793 2.244 1.00 91.50 248 VAL A CA 1
ATOM 1929 C C . VAL A 1 248 ? 7.368 1.889 2.424 1.00 91.50 248 VAL A C 1
ATOM 1931 O O . VAL A 1 248 ? 7.786 2.484 1.427 1.00 91.50 248 VAL A O 1
ATOM 1934 N N . PRO A 1 249 ? 7.812 2.172 3.662 1.00 87.62 249 PRO A N 1
ATOM 1935 C CA . PRO A 1 249 ? 8.948 3.050 3.904 1.00 87.62 249 PRO A CA 1
ATOM 1936 C C . PRO A 1 249 ? 10.244 2.434 3.383 1.00 87.62 249 PRO A C 1
ATOM 1938 O O . PRO A 1 249 ? 10.602 1.331 3.783 1.00 87.62 249 PRO A O 1
ATOM 1941 N N . LEU A 1 250 ? 10.938 3.174 2.521 1.00 82.69 250 LEU A N 1
ATOM 1942 C CA . LEU A 1 250 ? 12.252 2.834 1.981 1.00 82.69 250 LEU A CA 1
ATOM 1943 C C . LEU A 1 250 ? 13.361 3.638 2.661 1.00 82.69 250 LEU A C 1
ATOM 1945 O O . LEU A 1 250 ? 13.168 4.820 2.977 1.00 82.69 250 LEU A O 1
ATOM 1949 N N . GLY A 1 251 ? 14.535 3.021 2.804 1.00 70.75 251 GLY A N 1
ATOM 1950 C CA . GLY A 1 251 ? 15.748 3.660 3.327 1.00 70.75 251 GLY A CA 1
ATOM 1951 C C . GLY A 1 251 ? 15.754 3.896 4.842 1.00 70.75 251 GLY A C 1
ATOM 1952 O O . GLY A 1 251 ? 16.356 4.871 5.297 1.00 70.75 251 GLY A O 1
ATOM 1953 N N . ALA A 1 252 ? 15.052 3.049 5.602 1.00 55.59 252 ALA A N 1
ATOM 1954 C CA . ALA A 1 252 ? 15.010 3.068 7.069 1.00 55.59 252 ALA A CA 1
ATOM 1955 C C . ALA A 1 252 ? 16.100 2.200 7.718 1.00 55.59 252 ALA A C 1
ATOM 1957 O O . ALA A 1 252 ? 16.462 1.156 7.134 1.00 55.59 252 ALA A O 1
#

Radius of gyration: 20.12 Å; Cα contacts (8 Å, |Δi|>4): 431; chains: 1; bounding box: 51×42×60 Å

Secondary structure (DSSP, 8-state):
---SHHHHHHHTT-EEEEEE-S-GGGHHHHHHHHHHHTSTT-EEEEEEE-SSPPTTHHHHHHHHTTS-EEEE-HHHHHHHHTS--SEEEE-HHHHHHHHHHHGGGGTTSEEEE-SS--S---EEEEEESSHHHHHHHHHHHTT-GGGTTPEEEEEEE-PPPPHHHHHHHHHTTPPPPPP--PPPPTTS-EEEEE-S-HHHHHHHHHHHH--SEEEEEEE---S----TT---HHHHHHHH-SSEEEEEEE--

Solvent-accessible surface area (backbone atoms only — not comparable to full-atom values): 14384 Å² total; per-residue (Å²): 143,89,88,71,72,72,59,67,68,54,60,65,45,39,26,37,36,39,52,42,61,24,47,68,76,37,54,53,52,44,59,51,47,59,54,48,57,70,39,88,82,41,49,65,48,36,39,30,48,60,63,82,88,36,94,24,28,67,58,42,57,59,70,39,74,79,62,69,68,45,72,31,46,72,70,57,43,43,58,56,50,58,51,85,39,42,35,35,38,30,25,58,70,58,41,71,75,42,41,79,79,45,44,82,34,38,55,77,34,23,38,38,37,43,70,73,60,68,95,66,48,57,32,37,33,36,51,18,70,45,70,70,56,42,53,53,52,49,62,58,48,77,73,38,81,75,49,70,89,33,49,42,34,33,40,32,21,42,56,62,75,57,68,69,55,52,51,51,31,53,76,69,72,45,83,86,75,78,81,83,66,80,89,73,64,93,82,59,59,47,76,42,76,36,78,30,53,50,72,56,45,51,55,51,48,44,68,76,66,60,38,54,32,35,37,28,57,39,70,64,71,87,62,90,74,92,59,97,82,75,64,54,67,46,58,60,44,59,72,67,52,94,45,22,28,38,38,37,56,45,94,124

Nearest PDB structures (foldseek):
  3fdx-assembly1_A  TM=6.049E-01  e=1.954E-03  Klebsiella pneumoniae subsp. pneumoniae MGH 78578
  3fh0-assembly1_B  TM=6.198E-01  e=1.814E-02  Klebsiella pneumoniae subsp. pneumoniae MGH 78578
  4fkz-assembly1_B  TM=2.988E-01  e=2.564E-03  Bacillus subtilis subsp. subtilis str. 168
  5zcw-assembly2_B  TM=5.579E-01  e=2.600E-01  Methanosarcina mazei
  6i3m-assembly1_C  TM=3.977E-01  e=2.165E+00  Saccharomyces cerevisiae S288C

Sequence (252 aa):
MLTGQTAETRSRRRRVTLLLEGDVSELMLLRVGERARSEPGLEFDACLLADDPRPGLELVTAFAGGLDLRRLGWPALQEELRKPRQAVFVAPPFWRRHGRALWPALGTTAVYVCRRGRDRVERLLVGADCLPTGVELLGWLDHVPRLDGADRTVVQAIPPPPSWAMTMLAAGGVPYLPAAGEEPPADAGRWLVRNQRPERALCEACLDFAPDLVVLGWHAHSLPLPAPFLHSLAWRLSLRLPTDVLLVPLGA